Protein AF-A0A125S0R3-F1 (afdb_monomer_lite)

Secondary structure (DSSP, 8-state):
---------TTT--S-EEEEEE-TTSPEEEEETTT--EEE-GGG-SSGGGSTTHHHHHHHHHHTT--HHHHHHHTT--HHHHHHHHHH-------S-SEEEEEEEEEEEEEBSSTTSEEEEEEEEETTTTEEEEEEEE-SSHHHHHHHHHHHHHTT-EEEEEEE-S-HHHHHHTTTSEEEESGGG-HHHHHHHHHHHHH-GGG--STTS-BSSHHHHHHHHHHHHHHHHTTTS---SS-----GGGG---SS-EEEEEEEEEEETTEEEEEEEEEEEETTEEEEEEEEEESSSSPPPHHHHHHHHTT-

Organism: Acinetobacter baumannii (NCBI:txid470)

InterPro domains:
  IPR005063 Transposase, IS1 [PF03400] (104-220)
  IPR051354 Transposase 27 family, IS1 element [PTHR33293] (5-223)

Structure (mmCIF, N/CA/C/O backbone):
data_AF-A0A125S0R3-F1
#
_entry.id   AF-A0A125S0R3-F1
#
loop_
_atom_site.group_PDB
_atom_site.id
_atom_site.type_symbol
_atom_site.label_atom_id
_atom_site.label_alt_id
_atom_site.label_comp_id
_atom_site.label_asym_id
_atom_site.label_entity_id
_atom_site.label_seq_id
_atom_site.pdbx_PDB_ins_code
_atom_site.Cartn_x
_atom_site.Cartn_y
_atom_site.Cartn_z
_atom_site.occupancy
_atom_site.B_iso_or_equiv
_atom_site.auth_seq_id
_atom_site.auth_comp_id
_atom_site.auth_asym_id
_atom_site.auth_atom_id
_atom_site.pdbx_PDB_model_num
ATOM 1 N N . MET A 1 1 ? -28.524 -23.788 27.566 1.00 45.53 1 MET A N 1
ATOM 2 C CA . MET A 1 1 ? -27.473 -23.664 26.532 1.00 45.53 1 MET A CA 1
ATOM 3 C C . MET A 1 1 ? -26.230 -23.054 27.177 1.00 45.53 1 MET A C 1
ATOM 5 O O . MET A 1 1 ? -26.308 -21.929 27.648 1.00 45.53 1 MET A O 1
ATOM 9 N N . ARG A 1 2 ? -25.128 -23.807 27.311 1.00 46.47 2 ARG A N 1
ATOM 10 C CA . ARG A 1 2 ? -23.847 -23.289 27.830 1.00 46.47 2 ARG A CA 1
ATOM 11 C C . ARG A 1 2 ? -23.000 -22.852 26.633 1.00 46.47 2 ARG A C 1
ATOM 13 O O . ARG A 1 2 ? -22.673 -23.691 25.804 1.00 46.47 2 ARG A O 1
ATOM 20 N N . ILE A 1 3 ? -22.694 -21.560 26.525 1.00 53.75 3 ILE A N 1
ATOM 21 C CA . ILE A 1 3 ? -21.774 -21.032 25.509 1.00 53.75 3 ILE A CA 1
ATOM 22 C C . ILE A 1 3 ? -20.389 -20.965 26.152 1.00 53.75 3 ILE A C 1
ATOM 24 O O . ILE A 1 3 ? -20.189 -20.223 27.114 1.00 53.75 3 ILE A O 1
ATOM 28 N N . THR A 1 4 ? -19.444 -21.749 25.645 1.00 70.81 4 THR A N 1
ATOM 29 C CA . THR A 1 4 ? -18.039 -21.669 26.057 1.00 70.81 4 THR A CA 1
ATOM 30 C C . THR A 1 4 ? -17.373 -20.551 25.261 1.00 70.81 4 THR A C 1
ATOM 32 O O . THR A 1 4 ? -17.302 -20.619 24.038 1.00 70.81 4 THR A O 1
ATOM 35 N N . LEU A 1 5 ? -16.922 -19.496 25.940 1.00 71.50 5 LEU A N 1
ATOM 36 C CA . LEU A 1 5 ? -16.195 -18.391 25.313 1.00 71.50 5 LEU A CA 1
ATOM 37 C C . LEU A 1 5 ? -14.690 -18.658 25.403 1.00 71.50 5 LEU A C 1
ATOM 39 O O . LEU A 1 5 ? -14.134 -18.690 26.501 1.00 71.50 5 LEU A O 1
ATOM 43 N N . GLU A 1 6 ? -14.025 -18.815 24.259 1.00 80.38 6 GLU A N 1
ATOM 44 C CA . GLU A 1 6 ? -12.562 -18.874 24.202 1.00 80.38 6 GLU A CA 1
ATOM 45 C C . GLU A 1 6 ? -11.964 -17.477 24.404 1.00 80.38 6 GLU A C 1
ATOM 47 O O . GLU A 1 6 ? -12.284 -16.528 23.684 1.00 80.38 6 GLU A O 1
ATOM 52 N N . ILE A 1 7 ? -11.083 -17.337 25.396 1.00 86.00 7 ILE A N 1
ATOM 53 C CA . ILE A 1 7 ? -10.398 -16.078 25.701 1.00 86.00 7 ILE A CA 1
ATOM 54 C C . ILE A 1 7 ? -8.911 -16.262 25.432 1.00 86.00 7 ILE A C 1
ATOM 56 O O . ILE A 1 7 ? -8.243 -17.018 26.131 1.00 86.00 7 ILE A O 1
ATOM 60 N N . LYS A 1 8 ? -8.392 -15.507 24.462 1.00 88.50 8 LYS A N 1
ATOM 61 C CA . LYS A 1 8 ? -6.971 -15.507 24.094 1.00 88.50 8 LYS A CA 1
ATOM 62 C C . LYS A 1 8 ? -6.312 -14.185 24.439 1.00 88.50 8 LYS A C 1
ATOM 64 O O . LYS A 1 8 ? -6.964 -13.140 24.499 1.00 88.50 8 LYS A O 1
ATOM 69 N N . CYS A 1 9 ? -5.000 -14.212 24.646 1.00 86.56 9 CYS A N 1
ATOM 70 C CA . CYS A 1 9 ? -4.236 -12.991 24.853 1.00 86.56 9 CYS A CA 1
ATOM 71 C C . CYS A 1 9 ? -4.240 -12.133 23.573 1.00 86.56 9 CYS A C 1
ATOM 73 O O . CYS A 1 9 ? -3.778 -12.601 22.535 1.00 86.56 9 CYS A O 1
ATOM 75 N N . PRO A 1 10 ? -4.634 -10.849 23.624 1.00 84.56 10 PRO A N 1
ATOM 76 C CA . PRO A 1 10 ? -4.657 -9.990 22.439 1.00 84.56 10 PRO A CA 1
ATOM 77 C C . PRO A 1 10 ? -3.262 -9.593 21.923 1.00 84.56 10 PRO A C 1
ATOM 79 O O . PRO A 1 10 ? -3.164 -9.017 20.845 1.00 84.56 10 PRO A O 1
ATOM 82 N N . THR A 1 11 ? -2.186 -9.847 22.682 1.00 84.75 11 THR A N 1
ATOM 83 C CA . THR A 1 11 ? -0.804 -9.625 22.209 1.00 84.75 11 THR A CA 1
ATOM 84 C C . THR A 1 11 ? -0.211 -10.873 21.576 1.00 84.75 11 THR A C 1
ATOM 86 O O . THR A 1 11 ? 0.239 -10.817 20.440 1.00 84.75 11 THR A O 1
ATOM 89 N N . CYS A 1 12 ? -0.145 -11.973 22.330 1.00 87.50 12 CYS A N 1
ATOM 90 C CA . CYS A 1 12 ? 0.609 -13.166 21.936 1.00 87.50 12 CYS A CA 1
ATOM 91 C C . CYS A 1 12 ? -0.278 -14.342 21.513 1.00 87.50 12 CYS A C 1
ATOM 93 O O . CYS A 1 12 ? 0.248 -15.412 21.244 1.00 87.50 12 CYS A O 1
ATOM 95 N N . LEU A 1 13 ? -1.605 -14.165 21.491 1.00 87.94 13 LEU A N 1
ATOM 96 C CA . LEU A 1 13 ? -2.599 -15.178 21.109 1.00 87.94 13 LEU A CA 1
ATOM 97 C C . LEU A 1 13 ? -2.608 -16.456 21.963 1.00 87.94 13 LEU A C 1
ATOM 99 O O . LEU A 1 13 ? -3.348 -17.379 21.650 1.00 87.94 13 LEU A O 1
ATOM 103 N N . SER A 1 14 ? -1.844 -16.491 23.058 1.00 89.25 14 SER A N 1
ATOM 104 C CA . SER A 1 14 ? -1.824 -17.612 23.997 1.00 89.25 14 SER A CA 1
ATOM 105 C C . SER A 1 14 ? -3.165 -17.807 24.705 1.00 89.25 14 SER A C 1
ATOM 107 O O . SER A 1 14 ? -3.817 -16.834 25.104 1.00 89.25 14 SER A O 1
ATOM 109 N N . ASP A 1 15 ? -3.504 -19.075 24.926 1.00 91.38 15 ASP A N 1
ATOM 110 C CA . ASP A 1 15 ? -4.663 -19.536 25.694 1.00 91.38 15 ASP A CA 1
ATOM 111 C C . ASP A 1 15 ? -4.363 -19.602 27.211 1.00 91.38 15 ASP A C 1
ATOM 113 O O . ASP A 1 15 ? -5.252 -19.809 28.038 1.00 91.38 15 ASP A O 1
ATOM 117 N N . SER A 1 16 ? -3.103 -19.379 27.611 1.00 92.94 16 SER A N 1
ATOM 118 C CA . SER A 1 16 ? -2.635 -19.422 29.001 1.00 92.94 16 SER A CA 1
ATOM 119 C C . SER A 1 16 ? -3.045 -18.159 29.771 1.00 92.94 16 SER A C 1
ATOM 121 O O . SER A 1 16 ? -2.249 -17.246 30.031 1.00 92.94 16 SER A O 1
ATOM 123 N N . ILE A 1 17 ? -4.330 -18.078 30.122 1.00 92.75 17 ILE A N 1
ATOM 124 C CA . ILE A 1 17 ? -4.961 -16.905 30.738 1.00 92.75 17 ILE A CA 1
ATOM 125 C C . ILE A 1 17 ? -5.403 -17.206 32.175 1.00 92.75 17 ILE A C 1
ATOM 127 O O . ILE A 1 17 ? -5.917 -18.279 32.482 1.00 92.75 17 ILE A O 1
ATOM 131 N N . LYS A 1 18 ? -5.226 -16.236 33.080 1.00 93.38 18 LYS A N 1
ATOM 132 C CA . LYS A 1 18 ? -5.836 -16.247 34.420 1.00 93.38 18 LYS A CA 1
ATOM 133 C C . LYS A 1 18 ? -6.738 -15.032 34.629 1.00 93.38 18 LYS A C 1
ATOM 135 O O . LYS A 1 18 ? -6.499 -13.970 34.054 1.00 93.38 18 LYS A O 1
ATOM 140 N N . LYS A 1 19 ? -7.745 -15.168 35.493 1.00 92.94 19 LYS A N 1
ATOM 141 C CA . LYS A 1 19 ? -8.511 -14.026 36.017 1.00 92.94 19 LYS A CA 1
ATOM 142 C C . LYS A 1 19 ? -7.607 -13.185 36.928 1.00 92.94 19 LYS A C 1
ATOM 144 O O . LYS A 1 19 ? -6.812 -13.739 37.681 1.00 92.94 19 LYS A O 1
ATOM 149 N N . ASN A 1 20 ? -7.703 -11.861 36.831 1.00 94.56 20 ASN A N 1
ATOM 150 C CA . ASN A 1 20 ? -6.841 -10.908 37.537 1.00 94.56 20 ASN A CA 1
ATOM 151 C C . ASN A 1 20 ? -7.651 -9.741 38.126 1.00 94.56 20 ASN A C 1
ATOM 153 O O . ASN A 1 20 ? -7.419 -8.573 37.798 1.00 94.56 20 ASN A O 1
ATOM 157 N N . GLY A 1 21 ? -8.637 -10.085 38.955 1.00 93.44 21 GLY A N 1
ATOM 158 C CA . GLY A 1 21 ? -9.548 -9.129 39.585 1.00 93.44 21 GLY A CA 1
ATOM 159 C C . GLY A 1 21 ? -10.609 -8.561 38.640 1.00 93.44 21 GLY A C 1
ATOM 160 O O . GLY A 1 21 ? -10.761 -8.998 37.496 1.00 93.44 21 GLY A O 1
ATOM 161 N N . ILE A 1 22 ? -11.354 -7.582 39.141 1.00 93.00 22 ILE A N 1
ATOM 162 C CA . ILE A 1 22 ? -12.430 -6.883 38.433 1.00 93.00 22 ILE A CA 1
ATOM 163 C C . ILE A 1 22 ? -12.027 -5.408 38.316 1.00 93.00 22 ILE A C 1
ATOM 165 O O . ILE A 1 22 ? -11.432 -4.845 39.235 1.00 93.00 22 ILE A O 1
ATOM 169 N N . LYS A 1 23 ? -12.268 -4.794 37.158 1.00 89.69 23 LYS A N 1
ATOM 170 C CA . LYS A 1 23 ? -12.023 -3.364 36.930 1.00 89.69 23 LYS A CA 1
ATOM 171 C C . LYS A 1 23 ? -13.076 -2.510 37.648 1.00 89.69 23 LYS A C 1
ATOM 173 O O . LYS A 1 23 ? -14.139 -2.999 38.010 1.00 89.69 23 LYS A O 1
ATOM 178 N N . VAL A 1 24 ? -12.798 -1.214 37.800 1.00 89.94 24 VAL A N 1
ATOM 179 C CA . VAL A 1 24 ? -13.715 -0.242 38.436 1.00 89.94 24 VAL A CA 1
ATOM 180 C C . VAL A 1 24 ? -15.089 -0.201 37.751 1.00 89.94 24 VAL A C 1
ATOM 182 O O . VAL A 1 24 ? -16.098 0.026 38.402 1.00 89.94 24 VAL A O 1
ATOM 185 N N . ASP A 1 25 ? -15.144 -0.486 36.450 1.00 87.50 25 ASP A N 1
ATOM 186 C CA . ASP A 1 25 ? -16.375 -0.562 35.658 1.00 87.50 25 ASP A CA 1
ATOM 187 C C . ASP A 1 25 ? -17.078 -1.936 35.721 1.00 87.50 25 ASP A C 1
ATOM 189 O O . ASP A 1 25 ? -17.916 -2.244 34.876 1.00 87.50 25 ASP A O 1
ATOM 193 N N . GLY A 1 26 ? -16.716 -2.784 36.690 1.00 90.75 26 GLY A N 1
ATOM 194 C CA . GLY A 1 26 ? -17.340 -4.087 36.941 1.00 90.75 26 GLY A CA 1
ATOM 195 C C . GLY A 1 26 ? -16.901 -5.210 35.998 1.00 90.75 26 GLY A C 1
ATOM 196 O O . GLY A 1 26 ? -17.370 -6.341 36.120 1.00 90.75 26 GLY A O 1
ATOM 197 N N . LYS A 1 27 ? -15.988 -4.947 35.055 1.00 90.81 27 LYS A N 1
ATOM 198 C CA . LYS A 1 27 ? -15.579 -5.941 34.053 1.00 90.81 27 LYS A CA 1
ATOM 199 C C . LYS A 1 27 ? -14.481 -6.862 34.558 1.00 90.81 27 LYS A C 1
ATOM 201 O O . LYS A 1 27 ? -13.518 -6.429 35.194 1.00 90.81 27 LYS A O 1
ATOM 206 N N . GLN A 1 28 ? -14.572 -8.136 34.184 1.00 92.62 28 GLN A N 1
ATOM 207 C CA . GLN A 1 28 ? -13.528 -9.114 34.471 1.00 92.62 28 GLN A CA 1
ATOM 208 C C . GLN A 1 28 ? -12.216 -8.722 33.774 1.00 92.62 28 GLN A C 1
ATOM 210 O O . GLN A 1 28 ? -12.145 -8.631 32.546 1.00 92.62 28 GLN A O 1
ATOM 215 N N . ASN A 1 29 ? -11.162 -8.540 34.568 1.00 93.69 29 ASN A N 1
ATOM 216 C CA . ASN A 1 29 ? -9.803 -8.357 34.076 1.00 93.69 29 ASN A CA 1
ATOM 217 C C . ASN A 1 29 ? -9.120 -9.722 33.967 1.00 93.69 29 ASN A C 1
ATOM 219 O O . ASN A 1 29 ? -9.242 -10.568 34.857 1.00 93.69 29 ASN A O 1
ATOM 223 N N . TYR A 1 30 ? -8.373 -9.925 32.897 1.00 93.88 30 TYR A N 1
ATOM 224 C CA . TYR A 1 30 ? -7.593 -11.124 32.634 1.00 93.88 30 TYR A CA 1
ATOM 225 C C . TYR A 1 30 ? -6.116 -10.763 32.569 1.00 93.88 30 TYR A C 1
ATOM 227 O O . TYR A 1 30 ? -5.765 -9.635 32.230 1.00 93.88 30 TYR A O 1
ATOM 235 N N . GLN A 1 31 ? -5.244 -11.717 32.879 1.00 94.94 31 GLN A N 1
ATOM 236 C CA . GLN A 1 31 ? -3.807 -11.590 32.681 1.00 94.94 31 GLN A CA 1
ATOM 237 C C . GLN A 1 31 ? -3.276 -12.809 31.929 1.00 94.94 31 GLN A C 1
ATOM 239 O O . GLN A 1 31 ? -3.523 -13.949 32.324 1.00 94.94 31 GLN A O 1
ATOM 244 N N . CYS A 1 32 ? -2.519 -12.564 30.862 1.00 95.19 32 CYS A N 1
ATOM 245 C CA . CYS A 1 32 ? -1.774 -13.609 30.172 1.00 95.19 32 CYS A CA 1
ATOM 246 C C . CYS A 1 32 ? -0.604 -14.073 31.044 1.00 95.19 32 CYS A C 1
ATOM 248 O O . CYS A 1 32 ? 0.164 -13.248 31.542 1.00 95.19 32 CYS A O 1
ATOM 250 N N . LYS A 1 33 ? -0.450 -15.384 31.237 1.00 94.25 33 LYS A N 1
ATOM 251 C CA . LYS A 1 33 ? 0.647 -15.939 32.038 1.00 94.25 33 LYS A CA 1
ATOM 252 C C . LYS A 1 33 ? 2.000 -15.818 31.335 1.00 94.25 33 LYS A C 1
ATOM 254 O O . LYS A 1 33 ? 2.995 -15.654 32.040 1.00 94.25 33 LYS A O 1
ATOM 259 N N . ASP A 1 34 ? 2.011 -15.791 30.004 1.00 94.50 34 ASP A N 1
ATOM 260 C CA . ASP A 1 34 ? 3.240 -15.770 29.202 1.00 94.50 34 ASP A CA 1
ATOM 261 C C . ASP A 1 34 ? 3.792 -14.347 29.062 1.00 94.50 34 ASP A C 1
ATOM 263 O O . ASP A 1 34 ? 4.863 -14.040 29.571 1.00 94.50 34 ASP A O 1
ATOM 267 N N . CYS A 1 35 ? 3.026 -13.427 28.461 1.00 94.19 35 CYS A N 1
ATOM 268 C CA . CYS A 1 35 ? 3.479 -12.045 28.232 1.00 94.19 35 CYS A CA 1
ATOM 269 C C . CYS A 1 35 ? 3.100 -11.058 29.350 1.00 94.19 35 CYS A C 1
ATOM 271 O O . CYS A 1 35 ? 3.312 -9.856 29.213 1.00 94.19 35 CYS A O 1
ATOM 273 N N . LYS A 1 36 ? 2.463 -11.535 30.429 1.00 93.88 36 LYS A N 1
ATOM 274 C CA . LYS A 1 36 ? 2.000 -10.744 31.592 1.00 93.88 36 LYS A CA 1
ATOM 275 C C . LYS A 1 36 ? 1.001 -9.618 31.293 1.00 93.88 36 LYS A C 1
ATOM 277 O O . LYS A 1 36 ? 0.566 -8.938 32.228 1.00 93.88 36 LYS A O 1
ATOM 282 N N . ARG A 1 37 ? 0.570 -9.446 30.036 1.00 92.31 37 ARG A N 1
ATOM 283 C CA . ARG A 1 37 ? -0.414 -8.433 29.632 1.00 92.31 37 ARG A CA 1
ATOM 284 C C . ARG A 1 37 ? -1.730 -8.620 30.372 1.00 92.31 37 ARG A C 1
ATOM 286 O O . ARG A 1 37 ? -2.284 -9.718 30.380 1.00 92.31 37 ARG A O 1
ATOM 293 N N . GLN A 1 38 ? -2.254 -7.521 30.905 1.00 93.12 38 GLN A N 1
ATOM 294 C CA . GLN A 1 38 ? -3.611 -7.448 31.436 1.00 93.12 38 GLN A CA 1
ATOM 295 C C . GLN A 1 38 ? -4.586 -6.920 30.376 1.00 93.12 38 GLN A C 1
ATOM 297 O O . GLN A 1 38 ? -4.227 -6.032 29.598 1.00 93.12 38 GLN A O 1
ATOM 302 N N . PHE A 1 39 ? -5.800 -7.463 30.320 1.00 90.69 39 PHE A N 1
ATOM 303 C CA . PHE A 1 39 ? -6.809 -7.082 29.330 1.00 90.69 39 PHE A CA 1
ATOM 304 C C . PHE A 1 39 ? -8.230 -7.462 29.763 1.00 90.69 39 PHE A C 1
ATOM 306 O O . PHE A 1 39 ? -8.432 -8.287 30.648 1.00 90.69 39 PHE A O 1
ATOM 313 N N . ILE A 1 40 ? -9.219 -6.869 29.098 1.00 90.38 40 ILE A N 1
ATOM 314 C CA . ILE A 1 40 ? -10.627 -7.269 29.176 1.00 90.38 40 ILE A CA 1
ATOM 315 C C . ILE A 1 40 ? -10.922 -8.092 27.921 1.00 90.38 40 ILE A C 1
ATOM 317 O O . ILE A 1 40 ? -10.447 -7.739 26.842 1.00 90.38 40 ILE A O 1
ATOM 321 N N . GLY A 1 41 ? -11.664 -9.192 28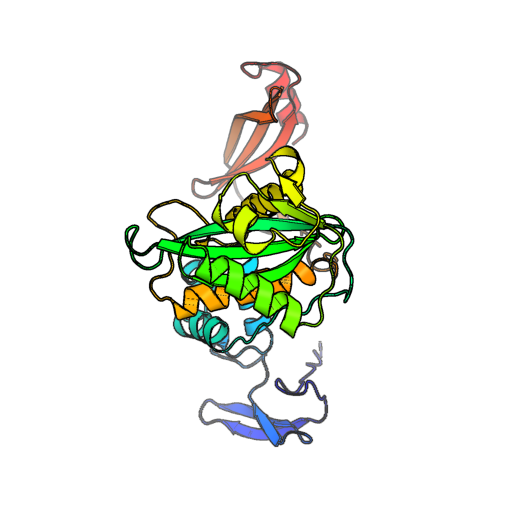.059 1.00 87.19 41 GLY A N 1
ATOM 322 C CA . GLY A 1 41 ? -12.042 -10.023 26.916 1.00 87.19 41 GLY A CA 1
ATOM 323 C C . GLY A 1 41 ? -12.937 -9.270 25.929 1.00 87.19 41 GLY A C 1
ATOM 324 O O . GLY A 1 41 ? -13.743 -8.434 26.338 1.00 87.19 41 GLY A O 1
ATOM 325 N N . ASP A 1 42 ? -12.829 -9.598 24.638 1.00 85.25 42 ASP A N 1
ATOM 326 C CA . ASP A 1 42 ? -13.545 -8.889 23.564 1.00 85.25 42 ASP A CA 1
ATOM 327 C C . ASP A 1 42 ? -15.074 -8.858 23.762 1.00 85.25 42 ASP A C 1
ATOM 329 O O . ASP A 1 42 ? -15.720 -7.881 23.393 1.00 85.25 42 ASP A O 1
ATOM 333 N N . HIS A 1 43 ? -15.640 -9.885 24.407 1.00 84.38 43 HIS A N 1
ATOM 334 C CA . HIS A 1 43 ? -17.069 -9.996 24.729 1.00 84.38 43 HIS A CA 1
ATOM 335 C C . HIS A 1 43 ? -17.580 -8.934 25.719 1.00 84.38 43 HIS A C 1
ATOM 337 O O . HIS A 1 43 ? -18.780 -8.694 25.782 1.00 84.38 43 HIS A O 1
ATOM 343 N N . ALA A 1 44 ? -16.696 -8.316 26.509 1.00 85.00 44 ALA A N 1
ATOM 344 C CA . ALA A 1 44 ? -17.056 -7.374 27.572 1.00 85.00 44 ALA A CA 1
ATOM 345 C C . ALA A 1 44 ? -16.604 -5.931 27.278 1.00 85.00 44 ALA A C 1
ATOM 347 O O . ALA A 1 44 ? -16.641 -5.066 28.156 1.00 85.00 44 ALA A O 1
ATOM 348 N N . LEU A 1 45 ? -16.138 -5.642 26.060 1.00 84.69 45 LEU A N 1
ATOM 349 C CA . LEU A 1 45 ? -15.658 -4.311 25.698 1.00 84.69 45 LEU A CA 1
ATOM 350 C C . LEU A 1 45 ? -16.815 -3.326 25.488 1.00 84.69 45 LEU A C 1
ATOM 352 O O . LEU A 1 45 ? -17.693 -3.553 24.666 1.00 84.69 45 LEU A O 1
ATOM 356 N N . SER A 1 46 ? -16.753 -2.168 26.153 1.00 85.75 46 SER A N 1
ATOM 357 C CA . SER A 1 46 ? -17.684 -1.053 25.887 1.00 85.75 46 SER A CA 1
ATOM 358 C C . SER A 1 46 ? -17.306 -0.239 24.653 1.00 85.75 46 SER A C 1
ATOM 360 O O . SER A 1 46 ? -18.168 0.362 24.025 1.00 85.75 46 SER A O 1
ATOM 362 N N . TYR A 1 47 ? -16.017 -0.197 24.305 1.00 85.56 47 TYR A N 1
ATOM 363 C CA . TYR A 1 47 ? -15.528 0.502 23.121 1.00 85.56 47 TYR A CA 1
ATOM 364 C C . TYR A 1 47 ? -14.936 -0.495 22.127 1.00 85.56 47 TYR A C 1
ATOM 366 O O . TYR A 1 47 ? -13.908 -1.124 22.392 1.00 85.56 47 TYR A O 1
ATOM 374 N N . LEU A 1 48 ? -15.563 -0.599 20.952 1.00 83.94 48 LEU A N 1
ATOM 375 C CA . LEU A 1 48 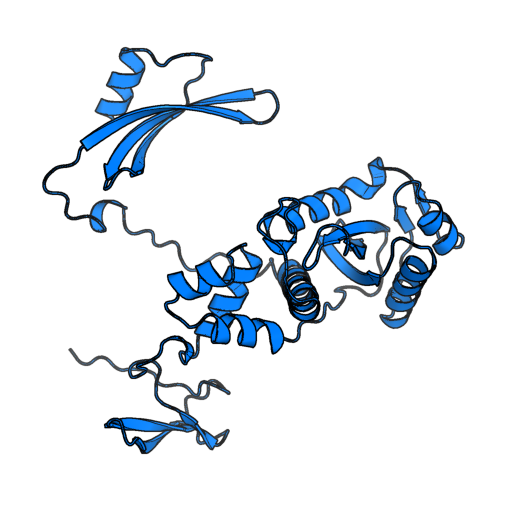? -15.193 -1.559 19.906 1.00 83.94 48 LEU A CA 1
ATOM 376 C C . LEU A 1 48 ? -13.780 -1.332 19.350 1.00 83.94 48 LEU A C 1
ATOM 378 O O . LEU A 1 48 ? -13.145 -2.268 18.873 1.00 83.94 48 LEU A O 1
ATOM 382 N N . GLY A 1 49 ? -13.221 -0.125 19.481 1.00 81.88 49 GLY A N 1
ATOM 383 C CA . GLY A 1 49 ? -11.842 0.159 19.069 1.00 81.88 49 GLY A CA 1
ATOM 384 C C . GLY A 1 49 ? -10.764 -0.515 19.928 1.00 81.88 49 GLY A C 1
ATOM 385 O O . GLY A 1 49 ? -9.582 -0.462 19.569 1.00 81.88 49 GLY A O 1
ATOM 386 N N . CYS A 1 50 ? -11.150 -1.143 21.041 1.00 84.69 50 CYS A N 1
ATOM 387 C CA . CYS A 1 50 ? -10.282 -1.999 21.849 1.00 84.69 50 CYS A CA 1
ATOM 388 C C . CYS A 1 50 ? -10.336 -3.477 21.437 1.00 84.69 50 CYS A C 1
ATOM 390 O O . CYS A 1 50 ? -9.530 -4.251 21.946 1.00 84.69 50 CYS A O 1
ATOM 392 N N . ASN A 1 51 ? -11.249 -3.859 20.536 1.00 85.44 51 ASN A N 1
ATOM 393 C CA . ASN A 1 51 ? -11.398 -5.240 20.089 1.00 85.44 51 ASN A CA 1
ATOM 394 C C . ASN A 1 51 ? -10.110 -5.730 19.415 1.00 85.44 51 ASN A C 1
ATOM 396 O O . ASN A 1 51 ? -9.530 -5.020 18.588 1.00 85.44 51 ASN A O 1
ATOM 400 N N . SER A 1 52 ? -9.668 -6.942 19.748 1.00 80.75 52 SER A N 1
ATOM 401 C CA . SER A 1 52 ? -8.401 -7.499 19.257 1.00 80.75 52 SER A CA 1
ATOM 402 C C . SER A 1 52 ? -8.308 -7.571 17.720 1.00 80.75 52 SER A C 1
ATOM 404 O O . SER A 1 52 ? -7.238 -7.364 17.145 1.00 80.75 52 SER A O 1
ATOM 406 N N . GLY A 1 53 ? -9.435 -7.766 17.027 1.00 84.69 53 GLY A N 1
ATOM 407 C CA . GLY A 1 53 ? -9.509 -7.865 15.568 1.00 84.69 53 GLY A CA 1
ATOM 408 C C . GLY A 1 53 ? -9.614 -6.530 14.824 1.00 84.69 53 GLY A C 1
ATOM 409 O O . GLY A 1 53 ? -9.454 -6.505 13.598 1.00 84.69 53 GLY A O 1
ATOM 410 N N . ILE A 1 54 ? -9.867 -5.415 15.521 1.00 87.31 54 ILE A N 1
ATOM 411 C CA . ILE A 1 54 ? -10.225 -4.146 14.870 1.00 87.31 54 ILE A CA 1
ATOM 412 C C . ILE A 1 54 ? -9.089 -3.571 14.025 1.00 87.31 54 ILE A C 1
ATOM 414 O O . ILE A 1 54 ? -9.318 -3.053 12.936 1.00 87.31 54 ILE A O 1
ATOM 418 N N . THR A 1 55 ? -7.845 -3.707 14.488 1.00 89.25 55 THR A N 1
ATOM 419 C CA . THR A 1 55 ? -6.659 -3.199 13.787 1.00 89.25 55 THR A CA 1
ATOM 420 C C . THR A 1 55 ? -6.555 -3.809 12.391 1.00 89.25 55 THR A C 1
ATOM 422 O O . THR A 1 55 ? -6.381 -3.086 11.412 1.00 89.25 55 THR A O 1
ATOM 425 N N . ARG A 1 56 ? -6.740 -5.131 12.281 1.00 87.06 56 ARG A N 1
ATOM 426 C CA . ARG A 1 56 ? -6.709 -5.842 10.997 1.00 87.06 56 ARG A CA 1
ATOM 427 C C . ARG A 1 56 ? -7.818 -5.353 10.065 1.00 87.06 56 ARG A C 1
ATOM 429 O O . ARG A 1 56 ? -7.534 -5.072 8.903 1.00 87.06 56 ARG A O 1
ATOM 436 N N . LYS A 1 57 ? -9.045 -5.198 10.575 1.00 88.56 57 LYS A N 1
ATOM 437 C CA . LYS A 1 57 ? -10.183 -4.686 9.794 1.00 88.56 57 LYS A CA 1
ATOM 438 C C . LYS A 1 57 ? -9.941 -3.269 9.280 1.00 88.56 57 LYS A C 1
ATOM 440 O O . LYS A 1 57 ? -10.122 -3.018 8.094 1.00 88.56 57 LYS A O 1
ATOM 445 N N . ILE A 1 58 ? -9.463 -2.365 10.141 1.00 90.56 58 ILE A N 1
ATOM 446 C CA . ILE A 1 58 ? -9.124 -0.985 9.764 1.00 90.56 58 ILE A CA 1
ATOM 447 C C . ILE A 1 58 ? -8.153 -0.985 8.578 1.00 90.56 58 ILE A C 1
ATOM 449 O O . ILE A 1 58 ? -8.417 -0.345 7.562 1.00 90.56 58 ILE A O 1
ATOM 453 N N . LEU A 1 59 ? -7.047 -1.726 8.687 1.00 89.81 59 LEU A N 1
ATOM 454 C CA . LEU A 1 59 ? -6.011 -1.777 7.654 1.00 89.81 59 LEU A CA 1
ATOM 455 C C . LEU A 1 59 ? -6.539 -2.383 6.346 1.00 89.81 59 LEU A C 1
ATOM 457 O O . LEU A 1 59 ? -6.259 -1.857 5.269 1.00 89.81 59 LEU A O 1
ATOM 461 N N . GLN A 1 60 ? -7.355 -3.438 6.433 1.00 88.00 60 GLN A N 1
ATOM 462 C CA . GLN A 1 60 ? -8.016 -4.047 5.277 1.00 88.00 60 GLN A CA 1
ATOM 463 C C . GLN A 1 60 ? -8.955 -3.063 4.572 1.00 88.00 60 GLN A C 1
ATOM 465 O O . GLN A 1 60 ? -8.873 -2.905 3.357 1.00 88.00 60 GLN A O 1
ATOM 470 N N . LEU A 1 61 ? -9.810 -2.356 5.311 1.00 87.25 61 LEU A N 1
ATOM 471 C CA . LEU A 1 61 ? -10.726 -1.372 4.735 1.00 87.25 61 LEU A CA 1
ATOM 472 C C . LEU A 1 61 ? -9.967 -0.212 4.073 1.00 87.25 61 LEU A C 1
ATOM 474 O O . LEU A 1 61 ? -10.355 0.243 2.996 1.00 87.25 61 LEU A O 1
ATOM 478 N N . MET A 1 62 ? -8.844 0.226 4.655 1.00 86.31 62 MET A N 1
ATOM 479 C CA . MET A 1 62 ? -8.005 1.274 4.061 1.00 86.31 62 MET A CA 1
ATOM 480 C C . MET A 1 62 ? -7.460 0.887 2.680 1.00 86.31 62 MET A C 1
ATOM 482 O O . MET A 1 62 ? -7.523 1.700 1.757 1.00 86.31 62 MET A O 1
ATOM 486 N N . VAL A 1 63 ? -6.959 -0.343 2.512 1.00 84.81 63 VAL A N 1
ATOM 487 C CA . VAL A 1 63 ? -6.416 -0.819 1.218 1.00 84.81 63 VAL A CA 1
ATOM 488 C C . VAL A 1 63 ? -7.500 -1.196 0.207 1.00 84.81 63 VAL A C 1
ATOM 490 O O . VAL A 1 63 ? -7.204 -1.447 -0.963 1.00 84.81 63 VAL A O 1
ATOM 493 N N . ARG A 1 64 ? -8.762 -1.227 0.648 1.00 83.12 64 ARG A N 1
ATOM 494 C CA . ARG A 1 64 ? -9.956 -1.412 -0.189 1.00 83.12 64 ARG A CA 1
ATOM 495 C C . ARG A 1 64 ? -10.657 -0.096 -0.534 1.00 83.12 64 ARG A C 1
ATOM 497 O O . ARG A 1 64 ? -11.722 -0.120 -1.138 1.00 83.12 64 ARG A O 1
ATOM 504 N N . GLY A 1 65 ? -10.049 1.043 -0.205 1.00 81.56 65 GLY A N 1
ATOM 505 C CA . GLY A 1 65 ? -10.512 2.358 -0.644 1.00 81.56 65 GLY A CA 1
ATOM 506 C C . GLY A 1 65 ? -11.477 3.055 0.312 1.00 81.56 65 GLY A C 1
ATOM 507 O O . GLY A 1 65 ? -11.949 4.152 -0.008 1.00 81.56 65 GLY A O 1
ATOM 508 N N . SER A 1 66 ? -11.738 2.495 1.495 1.00 85.88 66 SER A N 1
ATOM 509 C CA . SER A 1 66 ? -12.563 3.158 2.508 1.00 85.88 66 SER A CA 1
ATOM 510 C C . SER A 1 66 ? -11.844 4.380 3.085 1.00 85.88 66 SER A C 1
ATOM 512 O O . SER A 1 66 ? -10.650 4.347 3.400 1.00 85.88 66 SER A O 1
ATOM 514 N N . GLY A 1 67 ? -12.564 5.499 3.208 1.00 85.44 67 GLY A N 1
ATOM 515 C CA . GLY A 1 67 ? -12.040 6.704 3.846 1.00 85.44 67 GLY A CA 1
ATOM 516 C C . GLY A 1 67 ? -11.904 6.530 5.361 1.00 85.44 67 GLY A C 1
ATOM 517 O O . GLY A 1 67 ? -12.593 5.718 5.961 1.00 85.44 67 GLY A O 1
ATOM 518 N N . ILE A 1 68 ? -11.059 7.339 6.011 1.00 88.69 68 ILE A N 1
ATOM 519 C CA . ILE A 1 68 ? -10.892 7.295 7.480 1.00 88.69 68 ILE A CA 1
ATOM 520 C C . ILE A 1 68 ? -12.232 7.479 8.212 1.00 88.69 68 ILE A C 1
ATOM 522 O O . ILE A 1 68 ? -12.485 6.796 9.198 1.00 88.69 68 ILE A O 1
ATOM 526 N N . ARG A 1 69 ? -13.070 8.410 7.735 1.00 89.25 69 ARG A N 1
ATOM 527 C CA . ARG A 1 69 ? -14.393 8.676 8.320 1.00 89.25 69 ARG A CA 1
ATOM 528 C C . ARG A 1 69 ? -15.346 7.511 8.078 1.00 89.25 69 ARG A C 1
ATOM 530 O O . ARG A 1 69 ? -16.014 7.101 9.009 1.00 89.25 69 ARG A O 1
ATOM 537 N N . ASP A 1 70 ? -15.331 6.950 6.871 1.00 88.94 70 ASP A N 1
ATOM 538 C CA . ASP A 1 70 ? -16.151 5.788 6.519 1.00 88.94 70 ASP A CA 1
ATOM 539 C C . ASP A 1 70 ? -15.805 4.586 7.412 1.00 88.94 70 ASP A C 1
ATOM 541 O O . ASP A 1 70 ? -16.696 3.924 7.921 1.00 88.94 70 ASP A O 1
ATOM 545 N N . ILE A 1 71 ? -14.514 4.332 7.659 1.00 90.69 71 ILE A N 1
ATOM 546 C CA . ILE A 1 71 ? -14.067 3.258 8.561 1.00 90.69 71 ILE A CA 1
ATOM 547 C C . ILE A 1 71 ? -14.528 3.526 9.995 1.00 90.69 71 ILE A C 1
ATOM 549 O O . ILE A 1 71 ? -15.001 2.613 10.663 1.00 90.69 71 ILE A O 1
ATOM 553 N N . ALA A 1 72 ? -14.378 4.766 10.467 1.00 92.81 72 ALA A N 1
ATOM 554 C CA . ALA A 1 72 ? -14.819 5.164 11.800 1.00 92.81 72 ALA A CA 1
ATOM 555 C C . ALA A 1 72 ? -16.330 4.944 11.987 1.00 92.81 72 ALA A C 1
ATOM 557 O O . ALA A 1 72 ? -16.744 4.408 13.010 1.00 92.81 72 ALA A O 1
ATOM 558 N N . GLU A 1 73 ? -17.123 5.289 10.973 1.00 92.81 73 GLU A N 1
ATOM 559 C CA . GLU A 1 73 ? -18.575 5.116 10.964 1.00 92.81 73 GLU A CA 1
ATOM 560 C C . GLU A 1 73 ? -18.979 3.635 10.920 1.00 92.81 73 GLU A C 1
ATOM 562 O O . GLU A 1 73 ? -19.695 3.157 11.797 1.00 92.81 73 GLU A O 1
ATOM 567 N N . VAL A 1 74 ? -18.470 2.881 9.937 1.00 90.69 74 VAL A N 1
ATOM 568 C CA . VAL A 1 74 ? -18.832 1.470 9.710 1.00 90.69 74 VAL A CA 1
ATOM 569 C C . VAL A 1 74 ? -18.450 0.595 10.899 1.00 90.69 74 VAL A C 1
ATOM 571 O O . VAL A 1 74 ? -19.242 -0.233 11.340 1.00 90.69 74 VAL A O 1
ATOM 574 N N . GLU A 1 75 ? -17.251 0.791 11.446 1.00 90.62 75 GLU A N 1
ATOM 575 C CA . GLU A 1 75 ? -16.776 0.003 12.583 1.00 90.62 75 GLU A CA 1
ATOM 576 C C . GLU A 1 75 ? -17.176 0.606 13.941 1.00 90.62 75 GLU A C 1
ATOM 578 O O . GLU A 1 75 ? -16.857 0.030 14.982 1.00 90.62 75 GLU A O 1
ATOM 583 N N . ARG A 1 76 ? -17.871 1.756 13.954 1.00 91.38 76 ARG A N 1
ATOM 584 C CA . ARG A 1 76 ? -18.290 2.485 15.166 1.00 91.38 76 ARG A CA 1
ATOM 585 C C . ARG A 1 76 ? -17.129 2.734 16.136 1.00 91.38 76 ARG A C 1
ATOM 587 O O . ARG A 1 76 ? -17.206 2.473 17.338 1.00 91.38 76 ARG A O 1
ATOM 594 N N . ILE A 1 77 ? -16.027 3.242 15.594 1.00 93.81 77 ILE A N 1
ATOM 595 C CA . ILE A 1 77 ? -14.805 3.590 16.327 1.00 93.81 77 ILE A CA 1
ATOM 596 C C . ILE A 1 77 ? -14.434 5.050 16.092 1.00 93.81 77 ILE A C 1
ATOM 598 O O . ILE A 1 77 ? -14.840 5.678 15.121 1.00 93.81 77 ILE A O 1
ATOM 602 N N . SER A 1 78 ? -13.603 5.612 16.962 1.00 94.31 78 SER A N 1
ATOM 603 C CA . SER A 1 78 ? -13.142 6.984 16.803 1.00 94.31 78 SER A CA 1
ATOM 604 C C . SER A 1 78 ? -12.226 7.145 15.585 1.00 94.31 78 SER A C 1
ATOM 606 O O . SER A 1 78 ? -11.370 6.305 15.289 1.00 94.31 78 SER A O 1
ATOM 608 N N . ILE A 1 79 ? -12.326 8.303 14.927 1.00 92.88 79 ILE A N 1
ATOM 609 C CA . ILE A 1 79 ? -11.395 8.726 13.866 1.00 92.88 79 ILE A CA 1
ATOM 610 C C . ILE A 1 79 ? -9.940 8.668 14.361 1.00 92.88 79 ILE A C 1
ATOM 612 O O . ILE A 1 79 ? -9.039 8.281 13.614 1.00 92.88 79 ILE A O 1
ATOM 616 N N . GLY A 1 80 ? -9.713 9.021 15.632 1.00 94.06 80 GLY A N 1
ATOM 617 C CA . GLY A 1 80 ? -8.400 8.960 16.270 1.00 94.06 80 GLY A CA 1
ATOM 618 C C . GLY A 1 80 ? -7.822 7.545 16.297 1.00 94.06 80 GLY A C 1
ATOM 619 O O . GLY A 1 80 ? -6.652 7.370 15.971 1.00 94.06 80 GLY A O 1
ATOM 620 N N . LYS A 1 81 ? -8.640 6.524 16.593 1.00 94.06 81 LYS A N 1
ATOM 621 C CA . LYS A 1 81 ? -8.212 5.117 16.549 1.00 94.06 81 LYS A CA 1
ATOM 622 C C . LYS A 1 81 ? -7.787 4.709 15.139 1.00 94.06 81 LYS A C 1
ATOM 624 O O . LYS A 1 81 ? -6.719 4.128 14.982 1.00 94.06 81 LYS A O 1
ATOM 629 N N . VAL A 1 82 ? -8.584 5.055 14.128 1.00 93.38 82 VAL A N 1
ATOM 630 C CA . VAL A 1 82 ? -8.289 4.750 12.716 1.00 93.38 82 VAL A CA 1
ATOM 631 C C . VAL A 1 82 ? -6.971 5.390 12.273 1.00 93.38 82 VAL A C 1
ATOM 633 O O . VAL A 1 82 ? -6.127 4.730 11.667 1.00 93.38 82 VAL A O 1
ATOM 636 N N . LEU A 1 83 ? -6.771 6.670 12.600 1.00 92.62 83 LEU A N 1
ATOM 637 C CA . LEU A 1 83 ? -5.534 7.391 12.297 1.00 92.62 83 LEU A CA 1
ATOM 638 C C . LEU A 1 83 ? -4.328 6.790 13.015 1.00 92.62 83 LEU A C 1
ATOM 640 O O . LEU A 1 83 ? -3.312 6.554 12.370 1.00 92.62 83 LEU A O 1
ATOM 644 N N . ARG A 1 84 ? -4.462 6.505 14.314 1.00 93.56 84 ARG A N 1
ATOM 645 C CA . ARG A 1 84 ? -3.405 5.908 15.132 1.00 93.56 84 ARG A CA 1
ATOM 646 C C . ARG A 1 84 ? -2.962 4.555 14.577 1.00 93.56 84 ARG A C 1
ATOM 648 O O . ARG A 1 84 ? -1.769 4.333 14.408 1.00 93.56 84 ARG A O 1
ATOM 655 N N . THR A 1 85 ? -3.917 3.697 14.209 1.00 92.75 85 THR A N 1
ATOM 656 C CA . THR A 1 85 ? -3.638 2.407 13.564 1.00 92.75 85 THR A CA 1
ATOM 657 C C . THR A 1 85 ? -2.822 2.570 12.279 1.00 92.75 85 THR A C 1
ATOM 659 O O . THR A 1 85 ? -1.903 1.793 12.048 1.00 92.75 85 THR A O 1
ATOM 662 N N . LEU A 1 86 ? -3.105 3.588 11.460 1.00 91.12 86 LEU A N 1
ATOM 663 C CA . LEU A 1 86 ? -2.312 3.866 10.261 1.00 91.12 86 LEU A CA 1
ATOM 664 C C . LEU A 1 86 ? -0.910 4.391 10.600 1.00 91.12 86 LEU A C 1
ATOM 666 O O . LEU A 1 86 ? 0.070 3.930 10.020 1.00 91.12 86 LEU A O 1
ATOM 670 N N . THR A 1 87 ? -0.795 5.352 11.518 1.00 90.69 87 THR A N 1
ATOM 671 C CA . THR A 1 87 ? 0.492 5.989 11.841 1.00 90.69 87 THR A CA 1
ATOM 672 C C . THR A 1 87 ? 1.461 5.050 12.549 1.00 90.69 87 THR A C 1
ATOM 674 O O . THR A 1 87 ? 2.658 5.110 12.284 1.00 90.69 87 THR A O 1
ATOM 677 N N . GLU A 1 88 ? 0.950 4.172 13.417 1.00 90.44 88 GLU A N 1
ATOM 678 C CA . GLU A 1 88 ? 1.745 3.164 14.133 1.00 90.44 88 GLU A CA 1
ATOM 679 C C . GLU A 1 88 ? 2.074 1.949 13.257 1.00 90.44 88 GLU A C 1
ATOM 681 O O . GLU A 1 88 ? 2.960 1.166 13.595 1.00 90.44 88 GLU A O 1
ATOM 686 N N . SER A 1 89 ? 1.393 1.781 12.118 1.00 87.12 89 SER A N 1
ATOM 687 C CA . SER A 1 89 ? 1.691 0.680 11.209 1.00 87.12 89 SER A CA 1
ATOM 688 C C . SER A 1 89 ? 3.052 0.866 10.543 1.00 87.12 89 SER A C 1
ATOM 690 O O . SER A 1 89 ? 3.373 1.946 10.044 1.00 87.12 89 SER A O 1
ATOM 692 N N . THR A 1 90 ? 3.868 -0.183 10.524 1.00 88.69 90 THR A N 1
ATOM 693 C CA . THR A 1 90 ? 5.185 -0.167 9.883 1.00 88.69 90 THR A CA 1
ATOM 694 C C . THR A 1 90 ? 5.216 -1.264 8.842 1.00 88.69 90 THR A C 1
ATOM 696 O O . THR A 1 90 ? 5.283 -2.444 9.171 1.00 88.69 90 THR A O 1
ATOM 699 N N . TYR A 1 91 ? 5.131 -0.849 7.582 1.00 88.31 91 TYR A N 1
ATOM 700 C CA . TYR A 1 91 ? 5.157 -1.734 6.431 1.00 88.31 91 TYR A CA 1
ATOM 701 C C . TYR A 1 91 ? 6.340 -1.377 5.553 1.00 88.31 91 TYR A C 1
ATOM 703 O O . TYR A 1 91 ? 6.554 -0.212 5.227 1.00 88.31 91 TYR A O 1
ATOM 711 N N . GLN A 1 92 ? 7.109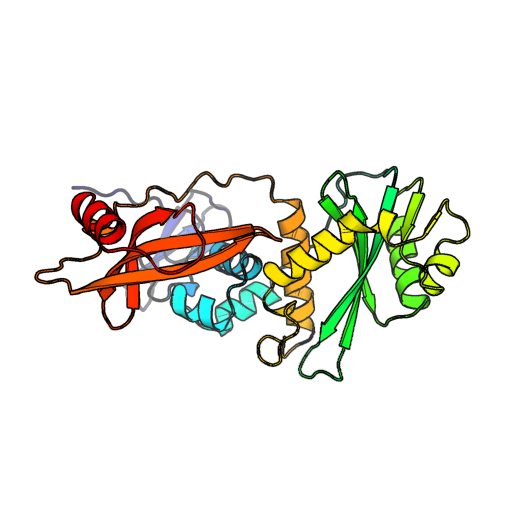 -2.391 5.186 1.00 85.50 92 GLN A N 1
ATOM 712 C CA . GLN A 1 92 ? 8.231 -2.261 4.274 1.00 85.50 92 GLN A CA 1
ATOM 713 C C . GLN A 1 92 ? 8.102 -3.361 3.237 1.00 85.50 92 GLN A C 1
ATOM 715 O O . GLN A 1 92 ? 7.897 -4.523 3.584 1.00 85.50 92 GLN A O 1
ATOM 720 N N . ILE A 1 93 ? 8.182 -2.987 1.965 1.00 87.94 93 ILE A N 1
ATOM 721 C CA . ILE A 1 93 ? 8.235 -3.974 0.893 1.00 87.94 93 ILE A CA 1
ATOM 722 C C . ILE A 1 93 ? 9.567 -4.719 0.960 1.00 87.94 93 ILE A C 1
ATOM 724 O O . ILE A 1 93 ? 10.608 -4.119 1.232 1.00 87.94 93 ILE A O 1
ATOM 728 N N . GLN A 1 94 ? 9.515 -6.017 0.697 1.00 86.62 94 GLN A N 1
ATOM 729 C CA . GLN A 1 94 ? 10.692 -6.848 0.509 1.00 86.62 94 GLN A CA 1
ATOM 730 C C . GLN A 1 94 ? 10.573 -7.494 -0.873 1.00 86.62 94 GLN A C 1
ATOM 732 O O . GLN A 1 94 ? 9.548 -8.134 -1.134 1.00 86.62 94 GLN A O 1
ATOM 737 N N . PRO A 1 95 ? 11.553 -7.282 -1.768 1.00 89.69 95 PRO A N 1
ATOM 738 C CA . PRO A 1 95 ? 11.586 -7.945 -3.066 1.00 89.69 95 PRO A CA 1
ATOM 739 C C . PRO A 1 95 ? 11.527 -9.463 -2.898 1.00 89.69 95 PRO A C 1
ATOM 741 O O . PRO A 1 95 ? 12.223 -10.013 -2.047 1.00 89.69 95 PRO A O 1
ATOM 744 N N . LYS A 1 96 ? 10.719 -10.149 -3.711 1.00 87.94 96 LYS A N 1
ATOM 745 C CA . LYS A 1 96 ? 10.618 -11.618 -3.661 1.00 87.94 96 LYS A CA 1
ATOM 746 C C . LYS A 1 96 ? 11.827 -12.324 -4.268 1.00 87.94 96 LYS A C 1
ATOM 748 O O . LYS A 1 96 ? 12.050 -13.496 -3.987 1.00 87.94 96 LYS A O 1
ATOM 753 N N . GLN A 1 97 ? 12.568 -11.625 -5.124 1.00 90.81 97 GLN A N 1
ATOM 754 C CA . GLN A 1 97 ? 13.695 -12.157 -5.883 1.00 90.81 97 GLN A CA 1
ATOM 755 C C . GLN A 1 97 ? 14.871 -11.182 -5.840 1.00 90.81 97 GLN A C 1
ATOM 757 O O . GLN A 1 97 ? 14.677 -9.968 -5.725 1.00 90.81 97 GLN A O 1
ATOM 762 N N . SER A 1 98 ? 16.083 -11.721 -5.960 1.00 92.12 98 SER A N 1
ATOM 763 C CA . SER A 1 98 ? 17.324 -10.950 -6.084 1.00 92.12 98 SER A CA 1
ATOM 764 C C . SER A 1 98 ? 17.656 -10.589 -7.534 1.00 92.12 98 SER A C 1
ATOM 766 O O . SER A 1 98 ? 18.364 -9.613 -7.767 1.00 92.12 98 SER A O 1
ATOM 768 N N . HIS A 1 99 ? 17.138 -11.339 -8.510 1.00 95.44 99 HIS A N 1
ATOM 769 C CA . HIS A 1 99 ? 17.347 -11.101 -9.935 1.00 95.44 99 HIS A CA 1
ATOM 770 C C . HIS A 1 99 ? 16.009 -10.990 -10.674 1.00 95.44 99 HIS A C 1
ATOM 772 O O . HIS A 1 99 ? 15.103 -11.780 -10.423 1.00 95.44 99 HIS A O 1
ATOM 778 N N . TYR A 1 100 ? 15.908 -10.031 -11.596 1.00 95.00 100 TYR A N 1
ATOM 779 C CA . TYR A 1 100 ? 14.751 -9.836 -12.471 1.00 95.00 100 TYR A CA 1
ATOM 780 C C . TYR A 1 100 ? 15.203 -9.654 -13.919 1.00 95.00 100 TYR A C 1
ATOM 782 O O . TYR A 1 100 ? 16.079 -8.837 -14.196 1.00 95.00 100 TYR A O 1
ATOM 790 N N . GLU A 1 101 ? 14.559 -10.324 -14.871 1.00 94.06 101 GLU A N 1
ATOM 791 C CA . GLU A 1 101 ? 14.934 -10.153 -16.279 1.00 94.06 101 GLU A CA 1
ATOM 792 C C . GLU A 1 101 ? 14.612 -8.733 -16.780 1.00 94.06 101 GLU A C 1
ATOM 794 O O . GLU A 1 101 ? 15.435 -8.074 -17.415 1.00 94.06 101 GLU A O 1
ATOM 799 N N . SER A 1 102 ? 13.434 -8.202 -16.442 1.00 93.75 102 SER A N 1
ATOM 800 C CA . SER A 1 102 ? 13.039 -6.850 -16.842 1.00 93.75 102 SER A CA 1
ATOM 801 C C . SER A 1 102 ? 12.236 -6.147 -15.759 1.00 93.75 102 SER A C 1
ATOM 803 O O . SER A 1 102 ? 11.221 -6.663 -15.300 1.00 93.75 102 SER A O 1
ATOM 805 N N . LEU A 1 103 ? 12.640 -4.928 -15.400 1.00 96.38 103 LEU A N 1
ATOM 806 C CA . LEU A 1 103 ? 11.872 -4.051 -14.515 1.00 96.38 103 LEU A CA 1
ATOM 807 C C . LEU A 1 103 ? 11.300 -2.872 -15.297 1.00 96.38 103 LEU A C 1
ATOM 809 O O . LEU A 1 103 ? 12.003 -2.237 -16.079 1.00 96.38 103 LEU A O 1
ATOM 813 N N . GLU A 1 104 ? 10.034 -2.558 -15.054 1.00 95.94 104 GLU A N 1
ATOM 814 C CA . GLU A 1 104 ? 9.378 -1.356 -15.562 1.00 95.94 104 GLU A CA 1
ATOM 815 C C . GLU A 1 104 ? 9.528 -0.229 -14.531 1.00 95.94 104 GLU A C 1
ATOM 817 O O . GLU A 1 104 ? 9.291 -0.437 -13.340 1.00 95.94 104 GLU A O 1
ATOM 822 N N . VAL A 1 105 ? 9.937 0.961 -14.964 1.00 96.50 105 VAL A N 1
ATOM 823 C CA . VAL A 1 105 ? 10.115 2.144 -14.115 1.00 96.50 105 VAL A CA 1
ATOM 824 C C . VAL A 1 105 ? 9.262 3.279 -14.656 1.00 96.50 105 VAL A C 1
ATOM 826 O O . VAL A 1 105 ? 9.290 3.573 -15.849 1.00 96.50 105 VAL A O 1
ATOM 829 N N . ASP A 1 106 ? 8.508 3.912 -13.764 1.00 94.75 106 ASP A N 1
ATOM 830 C CA . ASP A 1 106 ? 7.601 5.006 -14.096 1.00 94.75 106 ASP A CA 1
ATOM 831 C C . ASP A 1 106 ? 7.399 5.916 -12.877 1.00 94.75 106 ASP A C 1
ATOM 833 O O . ASP A 1 106 ? 7.700 5.566 -11.723 1.00 94.75 106 ASP A O 1
ATOM 837 N N . GLU A 1 107 ? 6.868 7.101 -13.140 1.00 93.06 107 GLU A N 1
ATOM 838 C CA . GLU A 1 107 ? 6.451 8.062 -12.139 1.00 93.06 107 GLU A CA 1
ATOM 839 C C . GLU A 1 107 ? 4.961 7.960 -11.801 1.00 93.06 107 GLU A C 1
ATOM 841 O O . GLU A 1 107 ? 4.065 7.749 -12.617 1.00 93.06 107 GLU A O 1
ATOM 846 N N . PHE A 1 108 ? 4.661 8.236 -10.542 1.00 91.12 108 PHE A N 1
ATOM 847 C CA . PHE A 1 108 ? 3.315 8.434 -10.054 1.00 91.12 108 PHE A CA 1
ATOM 848 C C . PHE A 1 108 ? 3.280 9.692 -9.205 1.00 91.12 108 PHE A C 1
ATOM 850 O O . PHE A 1 108 ? 4.170 9.946 -8.402 1.00 91.12 108 PHE A O 1
ATOM 857 N N . TRP A 1 109 ? 2.231 10.493 -9.347 1.00 89.19 109 TRP A N 1
ATOM 858 C CA . TRP A 1 109 ? 2.073 11.687 -8.527 1.00 89.19 109 TRP A CA 1
ATOM 859 C C . TRP A 1 109 ? 0.707 11.767 -7.863 1.00 89.19 109 TRP A C 1
ATOM 861 O O . TRP A 1 109 ? -0.326 11.335 -8.401 1.00 89.19 109 TRP A O 1
ATOM 871 N N . THR A 1 110 ? 0.734 12.375 -6.683 1.00 88.50 110 THR A N 1
ATOM 872 C CA . THR A 1 110 ? -0.406 12.713 -5.830 1.00 88.50 110 THR A CA 1
ATOM 873 C C . THR A 1 110 ? -0.230 14.126 -5.276 1.00 88.50 110 THR A C 1
ATOM 875 O O . THR A 1 110 ? 0.657 14.872 -5.694 1.00 88.50 110 THR A O 1
ATOM 878 N N . PHE A 1 111 ? -1.102 14.527 -4.354 1.00 85.00 111 PHE A N 1
ATOM 879 C CA . PHE A 1 111 ? -1.016 15.805 -3.666 1.00 85.00 111 PHE A CA 1
ATOM 880 C C . PHE A 1 111 ? -1.409 15.662 -2.193 1.00 85.00 111 PHE A C 1
ATOM 882 O O . PHE A 1 111 ? -2.241 14.821 -1.829 1.00 85.00 111 PHE A O 1
ATOM 889 N N . VAL A 1 112 ? -0.808 16.495 -1.343 1.00 85.00 112 VAL A N 1
ATOM 890 C CA . VAL A 1 112 ? -1.048 16.525 0.108 1.00 85.00 112 VAL A CA 1
ATOM 891 C C . VAL A 1 112 ? -1.473 17.933 0.514 1.00 85.00 112 VAL A C 1
ATOM 893 O O . VAL A 1 112 ? -0.767 18.905 0.275 1.00 85.00 112 VAL A O 1
ATOM 896 N N . GLY A 1 113 ? -2.635 18.061 1.147 1.00 82.56 113 GLY A N 1
ATOM 897 C CA . GLY A 1 113 ? -3.216 19.339 1.563 1.00 82.56 113 GLY A CA 1
ATOM 898 C C . GLY A 1 113 ? -3.827 20.133 0.406 1.00 82.56 113 GLY A C 1
ATOM 899 O O . GLY A 1 113 ? -5.021 20.410 0.413 1.00 82.56 113 GLY A O 1
ATOM 900 N N . ASN A 1 114 ? -3.032 20.479 -0.604 1.00 80.75 114 ASN A N 1
ATOM 901 C CA . ASN A 1 114 ? -3.475 21.250 -1.764 1.00 80.75 114 ASN A CA 1
ATOM 902 C C . ASN A 1 114 ? -2.784 20.775 -3.053 1.00 80.75 114 ASN A C 1
ATOM 904 O O . ASN A 1 114 ? -1.819 20.018 -3.007 1.00 80.75 114 ASN A O 1
ATOM 908 N N . LYS A 1 115 ? -3.281 21.224 -4.214 1.00 81.06 115 LYS A N 1
ATOM 909 C CA . LYS A 1 115 ? -2.773 20.806 -5.536 1.00 81.06 115 LYS A CA 1
ATOM 910 C C . LYS A 1 115 ? -1.353 21.296 -5.849 1.00 81.06 115 LYS A C 1
ATOM 912 O O . LYS A 1 115 ? -0.714 20.715 -6.723 1.00 81.06 115 LYS A O 1
ATOM 917 N N . ASN A 1 116 ? -0.884 22.342 -5.169 1.00 84.94 116 ASN A N 1
ATOM 918 C CA . ASN A 1 116 ? 0.453 22.901 -5.376 1.00 84.94 116 ASN A CA 1
ATOM 919 C C . ASN A 1 116 ? 1.513 22.029 -4.697 1.00 84.94 116 ASN A C 1
ATOM 921 O O . ASN A 1 116 ? 2.618 21.878 -5.207 1.00 84.94 116 ASN A O 1
ATOM 925 N N . ASN A 1 117 ? 1.148 21.376 -3.595 1.00 86.19 117 ASN A N 1
ATOM 926 C CA . ASN A 1 117 ? 1.988 20.414 -2.904 1.00 86.19 117 ASN A CA 1
ATOM 927 C C . ASN A 1 117 ? 1.900 19.021 -3.556 1.00 86.19 117 ASN A C 1
ATOM 929 O O . ASN A 1 117 ? 1.320 18.078 -3.001 1.00 86.19 117 ASN A O 1
ATOM 933 N N . LYS A 1 118 ? 2.446 18.912 -4.773 1.00 88.38 118 LYS A N 1
ATOM 934 C CA . LYS A 1 118 ? 2.566 17.645 -5.503 1.00 88.38 118 LYS A CA 1
ATOM 935 C C . LYS A 1 118 ? 3.633 16.767 -4.863 1.00 88.38 118 LYS A C 1
ATOM 937 O O . LYS A 1 118 ? 4.742 17.219 -4.605 1.00 88.38 118 LYS A O 1
ATOM 942 N N . GLN A 1 119 ? 3.299 15.501 -4.676 1.00 91.38 119 GLN A N 1
ATOM 943 C CA . GLN A 1 119 ? 4.217 14.482 -4.188 1.00 91.38 119 GLN A CA 1
ATOM 944 C C . GLN A 1 119 ? 4.494 13.510 -5.327 1.00 91.38 119 GLN A C 1
ATOM 946 O O . GLN A 1 119 ? 3.552 12.931 -5.875 1.00 91.38 119 GLN A O 1
ATOM 951 N N . TRP A 1 120 ? 5.766 13.367 -5.699 1.00 93.38 120 TRP A N 1
ATOM 952 C CA . TRP A 1 120 ? 6.191 12.440 -6.741 1.00 93.38 120 TRP A CA 1
ATOM 953 C C . TRP A 1 120 ? 6.745 11.170 -6.117 1.00 93.38 120 TRP A C 1
ATOM 955 O O . TRP A 1 120 ? 7.524 11.199 -5.164 1.00 93.38 120 TRP A O 1
ATOM 965 N N . LEU A 1 121 ? 6.326 10.060 -6.693 1.00 94.56 121 LEU A N 1
ATOM 966 C CA . LEU A 1 121 ? 6.749 8.714 -6.397 1.00 94.56 121 LEU A CA 1
ATOM 967 C C . LEU A 1 121 ? 7.373 8.160 -7.671 1.00 94.56 121 LEU A C 1
ATOM 969 O O . LEU A 1 121 ? 6.743 8.196 -8.722 1.00 94.56 121 LEU A O 1
ATOM 973 N N . ILE A 1 122 ? 8.579 7.623 -7.573 1.00 96.31 122 ILE A N 1
ATOM 974 C CA . ILE A 1 122 ? 9.195 6.861 -8.659 1.00 96.31 122 ILE A CA 1
ATOM 975 C C . ILE A 1 122 ? 9.398 5.448 -8.140 1.00 96.31 122 ILE A C 1
ATOM 977 O O . ILE A 1 122 ? 9.876 5.267 -7.013 1.00 96.31 122 ILE A O 1
ATOM 981 N N . TYR A 1 123 ? 8.997 4.448 -8.919 1.00 96.56 123 TYR A N 1
ATOM 982 C CA . TYR A 1 123 ? 9.071 3.062 -8.479 1.00 96.56 123 TYR A CA 1
ATOM 983 C C . TYR A 1 123 ? 9.411 2.098 -9.609 1.00 96.56 123 TYR A C 1
ATOM 985 O O . TYR A 1 123 ? 9.156 2.373 -10.776 1.00 96.56 123 TYR A O 1
ATOM 993 N N . ALA A 1 124 ? 10.013 0.976 -9.221 1.00 96.25 124 ALA A N 1
ATOM 994 C CA . ALA A 1 124 ? 10.328 -0.149 -10.083 1.00 96.25 124 ALA A CA 1
ATOM 995 C C . ALA A 1 124 ? 9.296 -1.259 -9.865 1.00 96.25 124 ALA A C 1
ATOM 997 O O . ALA A 1 124 ? 9.003 -1.642 -8.726 1.00 96.25 124 ALA A O 1
A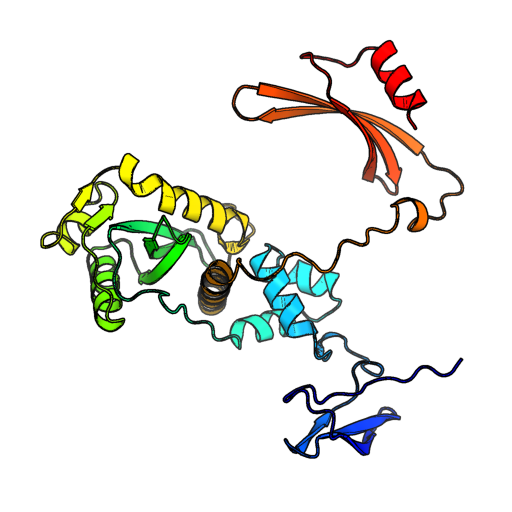TOM 998 N N . PHE A 1 125 ? 8.757 -1.771 -10.961 1.00 95.00 125 PHE A N 1
ATOM 999 C CA . PHE A 1 125 ? 7.692 -2.758 -11.004 1.00 95.00 125 PHE A CA 1
ATOM 1000 C C . PHE A 1 125 ? 8.135 -3.965 -11.820 1.00 95.00 125 PHE A C 1
ATOM 1002 O O . PHE A 1 125 ? 8.650 -3.821 -12.927 1.00 95.00 125 PHE A O 1
ATOM 1009 N N . HIS A 1 126 ? 7.911 -5.160 -11.287 1.00 93.31 126 HIS A N 1
ATOM 1010 C CA . HIS A 1 126 ? 8.124 -6.389 -12.032 1.00 93.31 126 HIS A CA 1
ATOM 1011 C C . HIS A 1 126 ? 6.785 -6.899 -12.559 1.00 93.31 126 HIS A C 1
ATOM 1013 O O . HIS A 1 126 ? 5.890 -7.258 -11.789 1.00 93.31 126 HIS A O 1
ATOM 1019 N N . ARG A 1 127 ? 6.637 -6.913 -13.886 1.00 88.06 127 ARG A N 1
ATOM 1020 C CA . ARG A 1 127 ? 5.360 -7.209 -14.543 1.00 88.06 127 ARG A CA 1
ATOM 1021 C C . ARG A 1 127 ? 4.864 -8.625 -14.279 1.00 88.06 127 ARG A C 1
ATOM 1023 O O . ARG A 1 127 ? 3.673 -8.795 -14.038 1.00 88.06 127 ARG A O 1
ATOM 1030 N N . GLU A 1 128 ? 5.748 -9.619 -14.323 1.00 86.50 128 GLU A N 1
ATOM 1031 C CA . GLU A 1 128 ? 5.355 -11.032 -14.242 1.00 86.50 128 GLU A CA 1
ATOM 1032 C C . GLU A 1 128 ? 4.820 -11.401 -12.857 1.00 86.50 128 GLU A C 1
ATOM 1034 O O . GLU A 1 128 ? 3.799 -12.074 -12.739 1.00 86.50 128 GLU A O 1
ATOM 1039 N N . THR A 1 129 ? 5.461 -10.904 -11.795 1.00 83.31 129 THR A N 1
ATOM 1040 C CA . THR A 1 129 ? 5.003 -11.134 -10.413 1.00 83.31 129 THR A CA 1
ATOM 1041 C C . THR A 1 129 ? 3.967 -10.113 -9.952 1.00 83.31 129 THR A C 1
ATOM 1043 O O . THR A 1 129 ? 3.320 -10.309 -8.920 1.00 83.31 129 THR A O 1
ATOM 1046 N N . GLY A 1 130 ? 3.813 -9.008 -10.684 1.00 85.00 130 GLY A N 1
ATOM 1047 C CA . GLY A 1 130 ? 2.972 -7.882 -10.296 1.00 85.00 130 GLY A CA 1
ATOM 1048 C C . GLY A 1 130 ? 3.448 -7.180 -9.022 1.00 85.00 130 GLY A C 1
ATOM 1049 O O . GLY A 1 130 ? 2.633 -6.556 -8.332 1.00 85.00 130 GLY A O 1
ATOM 1050 N N . GLU A 1 131 ? 4.729 -7.313 -8.667 1.00 88.06 131 GLU A N 1
ATOM 1051 C CA . GLU A 1 131 ? 5.288 -6.754 -7.439 1.00 88.06 131 GLU A CA 1
ATOM 1052 C C . GLU A 1 131 ? 5.940 -5.387 -7.665 1.00 88.06 131 GLU A C 1
ATOM 1054 O O . GLU A 1 131 ? 6.524 -5.098 -8.710 1.00 88.06 131 GLU A O 1
ATOM 1059 N N . ILE A 1 132 ? 5.860 -4.540 -6.641 1.00 93.12 132 ILE A N 1
ATOM 1060 C CA . ILE A 1 132 ? 6.636 -3.304 -6.568 1.00 93.12 132 ILE A CA 1
ATOM 1061 C C . ILE A 1 132 ? 7.949 -3.660 -5.877 1.00 93.12 132 ILE A C 1
ATOM 1063 O O . ILE A 1 132 ? 7.944 -3.982 -4.692 1.00 93.12 132 ILE A O 1
ATOM 1067 N N . VAL A 1 133 ? 9.055 -3.600 -6.617 1.00 94.50 133 VAL A N 1
ATOM 1068 C CA . VAL A 1 133 ? 10.384 -4.030 -6.153 1.00 94.50 133 VAL A CA 1
ATOM 1069 C C . VAL A 1 133 ? 11.021 -2.966 -5.264 1.00 94.50 133 VAL A C 1
ATOM 1071 O O . VAL A 1 133 ? 11.548 -3.253 -4.194 1.00 94.50 133 VAL A O 1
ATOM 1074 N N . ALA A 1 134 ? 10.949 -1.703 -5.678 1.00 95.69 134 ALA A N 1
ATOM 1075 C CA . ALA A 1 134 ? 11.435 -0.574 -4.896 1.00 95.69 134 ALA A CA 1
ATOM 1076 C C . ALA A 1 134 ? 10.670 0.695 -5.266 1.00 95.69 134 ALA A C 1
ATOM 1078 O O . ALA A 1 134 ? 10.224 0.849 -6.398 1.00 95.69 134 ALA A O 1
ATOM 1079 N N . TYR A 1 135 ? 10.557 1.634 -4.329 1.00 96.31 135 TYR A N 1
ATOM 1080 C CA . TYR A 1 135 ? 10.009 2.965 -4.590 1.00 96.31 135 TYR A CA 1
ATOM 1081 C C . TYR A 1 135 ? 10.703 4.037 -3.754 1.00 96.31 135 TYR A C 1
ATOM 1083 O O . TYR A 1 135 ? 11.239 3.757 -2.672 1.00 96.31 135 TYR A O 1
ATOM 1091 N N . VAL A 1 136 ? 10.666 5.273 -4.247 1.00 96.56 136 VAL A N 1
ATOM 1092 C CA . VAL A 1 136 ? 11.191 6.465 -3.576 1.00 96.56 136 VAL A CA 1
ATOM 1093 C C . VAL A 1 136 ? 10.250 7.653 -3.765 1.00 96.56 136 VAL A C 1
ATOM 1095 O O . VAL A 1 136 ? 9.736 7.892 -4.855 1.00 96.56 136 VAL A O 1
ATOM 1098 N N . TRP A 1 137 ? 10.048 8.418 -2.693 1.00 95.44 137 TRP A N 1
ATOM 1099 C CA . TRP A 1 137 ? 9.375 9.718 -2.741 1.00 95.44 137 TRP A CA 1
ATOM 1100 C C . TRP A 1 137 ? 10.391 10.831 -2.992 1.00 95.44 137 TRP A C 1
ATOM 1102 O O . TRP A 1 137 ? 11.502 10.780 -2.450 1.00 95.44 137 TRP A O 1
ATOM 1112 N N . GLY A 1 138 ? 10.024 11.833 -3.789 1.00 93.56 138 GLY A N 1
ATOM 1113 C CA . GLY A 1 138 ? 10.895 12.957 -4.123 1.00 93.56 138 GLY A CA 1
ATOM 1114 C C . GLY A 1 138 ? 10.243 13.978 -5.052 1.00 93.56 138 GLY A C 1
ATOM 1115 O O . GLY A 1 138 ? 9.025 14.164 -5.049 1.00 93.56 138 GLY A O 1
ATOM 1116 N N . LYS A 1 139 ? 11.082 14.652 -5.839 1.00 92.50 139 LYS A N 1
ATOM 1117 C CA . LYS A 1 139 ? 10.662 15.526 -6.938 1.00 92.50 139 LYS A CA 1
ATOM 1118 C C . LYS A 1 139 ? 10.696 14.736 -8.251 1.00 92.50 139 LYS A C 1
ATOM 1120 O O . LYS A 1 139 ? 11.212 13.623 -8.311 1.00 92.50 139 LYS A O 1
ATOM 1125 N N . ARG A 1 140 ? 10.148 15.317 -9.317 1.00 94.12 140 ARG A N 1
ATOM 1126 C CA . ARG A 1 140 ? 10.316 14.793 -10.678 1.00 94.12 140 ARG A CA 1
ATOM 1127 C C . ARG A 1 140 ? 11.656 15.267 -11.238 1.00 94.12 140 ARG A C 1
ATOM 1129 O O . ARG A 1 140 ? 11.702 16.241 -11.981 1.00 94.12 140 ARG A O 1
ATOM 1136 N N . ASP A 1 141 ? 12.737 14.625 -10.810 1.00 95.00 141 ASP A N 1
ATOM 1137 C CA . ASP A 1 141 ? 14.103 14.956 -11.217 1.00 95.00 141 ASP A CA 1
ATOM 1138 C C . ASP A 1 141 ? 15.026 13.729 -11.284 1.00 95.00 141 ASP A C 1
ATOM 1140 O O . ASP A 1 141 ? 14.721 12.647 -10.771 1.00 95.00 141 ASP A O 1
ATOM 1144 N N . LEU A 1 142 ? 16.192 13.923 -11.905 1.00 95.88 142 LEU A N 1
ATOM 1145 C CA . LEU A 1 142 ? 17.236 12.908 -12.032 1.00 95.88 142 LEU A CA 1
ATOM 1146 C C . LEU A 1 142 ? 17.744 12.414 -10.668 1.00 95.88 142 LEU A C 1
ATOM 1148 O O . LEU A 1 142 ? 17.998 11.222 -10.507 1.00 95.88 142 LEU A O 1
ATOM 1152 N N . ALA A 1 143 ? 17.853 13.298 -9.672 1.00 96.62 143 ALA A N 1
ATOM 1153 C CA . ALA A 1 143 ? 18.314 12.939 -8.331 1.00 96.62 143 ALA A CA 1
ATOM 1154 C C . ALA A 1 143 ? 17.391 11.902 -7.665 1.00 96.62 143 ALA A C 1
ATOM 1156 O O . ALA A 1 143 ? 17.853 10.958 -7.019 1.00 96.62 143 ALA A O 1
ATOM 1157 N N . THR A 1 144 ? 16.076 12.027 -7.857 1.00 96.44 144 THR A N 1
ATOM 1158 C CA . THR A 1 144 ? 15.098 11.063 -7.340 1.00 96.44 144 THR A CA 1
ATOM 1159 C C . THR A 1 144 ? 15.202 9.718 -8.065 1.00 96.44 144 THR A C 1
ATOM 1161 O O . THR A 1 144 ? 15.163 8.676 -7.410 1.00 96.44 144 THR A O 1
ATOM 1164 N N . VAL A 1 145 ? 15.437 9.708 -9.381 1.00 96.50 145 VAL A N 1
ATOM 1165 C CA . VAL A 1 145 ? 15.682 8.465 -10.139 1.00 96.50 145 VAL A CA 1
ATOM 1166 C C . VAL A 1 145 ? 16.982 7.783 -9.689 1.00 96.50 145 VAL A C 1
ATOM 1168 O O . VAL A 1 145 ? 17.012 6.571 -9.473 1.00 96.50 145 VAL A O 1
ATOM 1171 N N . GLN A 1 146 ? 18.052 8.549 -9.464 1.00 96.44 146 GLN A N 1
ATOM 1172 C CA . GLN A 1 146 ? 19.314 8.020 -8.939 1.00 96.44 146 GLN A CA 1
ATOM 1173 C C . GLN A 1 146 ? 19.138 7.408 -7.547 1.00 96.44 146 GLN A C 1
ATOM 1175 O O . GLN A 1 146 ? 19.666 6.330 -7.282 1.00 96.44 146 GLN A O 1
ATOM 1180 N N . ARG A 1 147 ? 18.331 8.027 -6.675 1.00 97.12 147 ARG A N 1
ATOM 1181 C CA . ARG A 1 147 ? 17.967 7.435 -5.379 1.00 97.12 147 ARG A CA 1
ATOM 1182 C C . ARG A 1 147 ? 17.248 6.098 -5.530 1.00 97.12 147 ARG A C 1
ATOM 1184 O O . ARG A 1 147 ? 17.527 5.191 -4.749 1.00 97.12 147 ARG A O 1
ATOM 1191 N N . LEU A 1 148 ? 16.363 5.946 -6.519 1.00 96.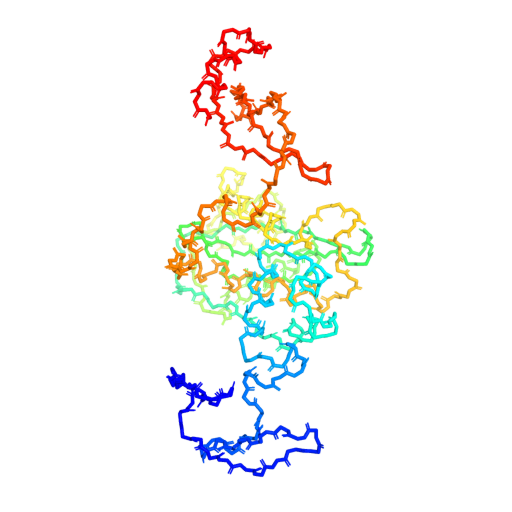81 148 LEU A N 1
ATOM 1192 C CA . LEU A 1 148 ? 15.734 4.653 -6.808 1.00 96.81 148 LEU A CA 1
ATOM 1193 C C . LEU A 1 148 ? 16.782 3.610 -7.215 1.00 96.81 148 LEU A C 1
ATOM 1195 O O . LEU A 1 148 ? 16.790 2.508 -6.670 1.00 96.81 148 LEU A O 1
ATOM 1199 N N . LYS A 1 149 ? 17.699 3.969 -8.119 1.00 95.94 149 LYS A N 1
ATOM 1200 C CA . LYS A 1 149 ? 18.782 3.084 -8.571 1.00 95.94 149 LYS A CA 1
ATOM 1201 C C . LYS A 1 149 ? 19.704 2.661 -7.422 1.00 95.94 149 LYS A C 1
ATOM 1203 O O . LYS A 1 149 ? 20.016 1.479 -7.292 1.00 95.94 149 LYS A O 1
ATOM 1208 N N . THR A 1 150 ? 20.088 3.594 -6.552 1.00 96.12 150 THR A N 1
ATOM 1209 C CA . THR A 1 150 ? 20.874 3.301 -5.343 1.00 96.12 150 THR A CA 1
ATOM 1210 C C . THR A 1 150 ? 20.114 2.381 -4.395 1.00 96.12 150 THR A C 1
ATOM 1212 O O . THR A 1 150 ? 20.696 1.428 -3.884 1.00 96.12 150 THR A O 1
ATOM 1215 N N . LYS A 1 151 ? 18.809 2.607 -4.203 1.00 96.31 151 LYS A N 1
ATOM 1216 C CA . LYS A 1 151 ? 17.965 1.754 -3.359 1.00 96.31 151 LYS A CA 1
ATOM 1217 C C . LYS A 1 151 ? 17.868 0.323 -3.898 1.00 96.31 151 LYS A C 1
ATOM 1219 O O . LYS A 1 151 ? 17.981 -0.611 -3.116 1.00 96.31 151 LYS A O 1
ATOM 1224 N N . LEU A 1 152 ? 17.726 0.139 -5.213 1.00 95.62 152 LEU A N 1
ATOM 1225 C CA . LEU A 1 152 ? 17.765 -1.190 -5.842 1.00 95.62 152 LEU A CA 1
ATOM 1226 C C . LEU A 1 152 ? 19.098 -1.903 -5.568 1.00 95.62 152 LEU A C 1
ATOM 1228 O O . LEU A 1 152 ? 19.100 -3.064 -5.172 1.00 95.62 152 LEU A O 1
ATOM 1232 N N . LYS A 1 153 ? 20.224 -1.187 -5.686 1.00 94.62 153 LYS A N 1
ATOM 1233 C CA . LYS A 1 153 ? 21.554 -1.731 -5.373 1.00 94.62 153 LYS A CA 1
ATOM 1234 C C . LYS A 1 153 ? 21.700 -2.105 -3.892 1.00 94.62 153 LYS A C 1
ATOM 1236 O O . LYS A 1 153 ? 22.233 -3.163 -3.588 1.00 94.62 153 LYS A O 1
ATOM 1241 N N . GLN A 1 154 ? 21.220 -1.260 -2.977 1.00 95.38 154 GLN A N 1
ATOM 1242 C CA . GLN A 1 154 ? 21.250 -1.520 -1.529 1.00 95.38 154 GLN A CA 1
ATOM 1243 C C . GLN A 1 154 ? 20.417 -2.741 -1.129 1.00 95.38 154 GLN A C 1
ATOM 1245 O O . GLN A 1 154 ? 20.774 -3.442 -0.191 1.00 95.38 154 GLN A O 1
ATOM 1250 N N . LEU A 1 155 ? 19.326 -3.002 -1.851 1.00 94.25 155 LEU A N 1
ATOM 1251 C CA . LEU A 1 155 ? 18.494 -4.190 -1.668 1.00 94.25 155 LEU A CA 1
ATOM 1252 C C . LEU A 1 155 ? 19.097 -5.456 -2.308 1.00 94.25 155 LEU A C 1
ATOM 1254 O O . LEU A 1 155 ? 18.471 -6.508 -2.245 1.00 94.25 155 LEU A O 1
ATOM 1258 N N . GLY A 1 156 ? 20.278 -5.370 -2.934 1.00 94.25 156 GLY A N 1
ATOM 1259 C CA . GLY A 1 156 ? 20.917 -6.500 -3.613 1.00 94.25 156 GLY A CA 1
ATOM 1260 C C . GLY A 1 156 ? 20.193 -6.938 -4.888 1.00 94.25 156 GLY A C 1
ATOM 1261 O O . GLY A 1 156 ? 20.250 -8.108 -5.252 1.00 94.25 156 GLY A O 1
ATOM 1262 N N . ILE A 1 157 ? 19.475 -6.019 -5.546 1.00 95.69 157 ILE A N 1
ATOM 1263 C CA . ILE A 1 157 ? 18.663 -6.335 -6.721 1.00 95.69 157 ILE A CA 1
ATOM 1264 C C . ILE A 1 157 ? 19.468 -6.172 -8.004 1.00 95.69 157 ILE A C 1
ATOM 1266 O O . ILE A 1 157 ? 19.958 -5.086 -8.325 1.00 95.69 157 ILE A O 1
ATOM 1270 N N . HIS A 1 158 ? 19.522 -7.253 -8.769 1.00 94.25 158 HIS A N 1
ATOM 1271 C CA . HIS A 1 158 ? 20.084 -7.322 -10.107 1.00 94.25 158 HIS A CA 1
ATOM 1272 C C . HIS A 1 158 ? 18.961 -7.338 -11.145 1.00 94.25 158 HIS A C 1
ATOM 1274 O O . HIS A 1 158 ? 17.911 -7.944 -10.931 1.00 94.25 158 HIS A O 1
ATOM 1280 N N . TYR A 1 159 ? 19.177 -6.677 -12.281 1.00 94.69 159 TYR A N 1
ATOM 1281 C CA . TYR A 1 159 ? 18.229 -6.688 -13.391 1.00 94.69 159 TYR A CA 1
ATOM 1282 C C . TYR A 1 159 ? 18.939 -6.673 -14.743 1.00 94.69 159 TYR A C 1
ATOM 1284 O O . TYR A 1 159 ? 19.933 -5.963 -14.906 1.00 94.69 159 TYR A O 1
ATOM 1292 N N . THR A 1 160 ? 18.424 -7.431 -15.714 1.00 93.88 160 THR A N 1
ATOM 1293 C CA . THR A 1 160 ? 19.002 -7.488 -17.069 1.00 93.88 160 THR A CA 1
ATOM 1294 C C . THR A 1 160 ? 18.602 -6.264 -17.892 1.00 93.88 160 THR A C 1
ATOM 1296 O O . THR A 1 160 ? 19.419 -5.712 -18.633 1.00 93.88 160 THR A O 1
ATOM 1299 N N . ARG A 1 161 ? 17.350 -5.807 -17.755 1.00 94.50 161 ARG A N 1
ATOM 1300 C CA . ARG A 1 161 ? 16.764 -4.727 -18.560 1.00 94.50 161 ARG A CA 1
ATOM 1301 C C . ARG A 1 161 ? 15.899 -3.778 -17.730 1.00 94.50 161 ARG A C 1
ATOM 1303 O O . ARG A 1 161 ? 15.205 -4.197 -16.807 1.00 94.50 161 ARG A O 1
ATOM 1310 N N . ILE A 1 162 ? 15.906 -2.499 -18.109 1.00 95.75 162 ILE A N 1
ATOM 1311 C CA . ILE A 1 162 ? 14.970 -1.483 -17.612 1.00 95.75 162 ILE A CA 1
ATOM 1312 C C . ILE A 1 162 ? 14.064 -1.027 -18.748 1.00 95.75 162 ILE A C 1
ATOM 1314 O O . ILE A 1 162 ? 14.542 -0.621 -19.807 1.00 95.75 162 ILE A O 1
ATOM 1318 N N . ALA A 1 163 ? 12.760 -1.075 -18.517 1.00 94.25 163 ALA A N 1
ATOM 1319 C CA . ALA A 1 163 ? 11.759 -0.479 -19.379 1.00 94.25 163 ALA A CA 1
ATOM 1320 C C . ALA A 1 163 ? 11.257 0.830 -18.765 1.00 94.25 163 ALA A C 1
ATOM 1322 O O . ALA A 1 163 ? 10.893 0.861 -17.592 1.00 94.25 163 ALA A O 1
ATOM 1323 N N . SER A 1 164 ? 11.232 1.906 -19.543 1.00 93.31 164 SER A N 1
ATOM 1324 C CA . SER A 1 164 ? 10.743 3.213 -19.093 1.00 93.31 164 SER A CA 1
ATOM 1325 C C . SER A 1 164 ? 10.149 4.001 -20.256 1.00 93.31 164 SER A C 1
ATOM 1327 O O . SER A 1 164 ? 10.266 3.613 -21.424 1.00 93.31 164 SER A O 1
ATOM 1329 N N . ASP A 1 165 ? 9.522 5.133 -19.954 1.00 89.44 165 ASP A N 1
ATOM 1330 C CA . ASP A 1 165 ? 9.135 6.093 -20.981 1.00 89.44 165 ASP A CA 1
ATOM 1331 C C . ASP A 1 165 ? 10.353 6.883 -21.517 1.00 89.44 165 ASP A C 1
ATOM 1333 O O . ASP A 1 165 ? 11.506 6.618 -21.163 1.00 89.44 165 ASP A O 1
ATOM 1337 N N . HIS A 1 166 ? 10.093 7.841 -22.413 1.00 89.00 166 HIS A N 1
ATOM 1338 C CA . HIS A 1 166 ? 11.116 8.683 -23.045 1.00 89.00 166 HIS A CA 1
ATOM 1339 C C . HIS A 1 166 ? 11.603 9.843 -22.155 1.00 89.00 166 HIS A C 1
ATOM 1341 O O . HIS A 1 166 ? 12.170 10.803 -22.672 1.00 89.00 166 HIS A O 1
ATOM 1347 N N . TRP A 1 167 ? 11.369 9.824 -20.841 1.00 90.94 167 TRP A N 1
ATOM 1348 C CA . TRP A 1 167 ? 11.827 10.908 -19.980 1.00 90.94 167 TRP A CA 1
ATOM 1349 C C . TRP A 1 167 ? 13.353 10.859 -19.768 1.00 90.94 167 TRP A C 1
ATOM 1351 O O . TRP A 1 167 ? 13.896 9.885 -19.244 1.00 90.94 167 TRP A O 1
ATOM 1361 N N . ASP A 1 168 ? 14.052 11.949 -20.115 1.00 91.44 168 ASP A N 1
ATOM 1362 C CA . ASP A 1 168 ? 15.527 12.047 -20.113 1.00 91.44 168 ASP A CA 1
ATOM 1363 C C . ASP A 1 168 ? 16.191 11.640 -18.793 1.00 91.44 168 ASP A C 1
ATOM 1365 O O . ASP A 1 168 ? 17.313 11.126 -18.776 1.00 91.44 168 ASP A O 1
ATOM 1369 N N . SER A 1 169 ? 15.504 11.852 -17.667 1.00 93.00 169 SER A N 1
ATOM 1370 C CA . SER A 1 169 ? 16.024 11.468 -16.351 1.00 93.00 169 SER A CA 1
ATOM 1371 C C . SER A 1 169 ? 16.150 9.950 -16.200 1.00 93.00 169 SER A C 1
ATOM 1373 O O . SER A 1 169 ? 17.132 9.487 -15.619 1.00 93.00 169 SER A O 1
ATOM 1375 N N . PHE A 1 170 ? 15.220 9.163 -16.755 1.00 92.56 170 PHE A N 1
ATOM 1376 C CA . PHE A 1 170 ? 15.340 7.702 -16.771 1.00 92.56 170 PHE A CA 1
ATOM 1377 C C . PHE A 1 170 ? 16.474 7.251 -17.684 1.00 92.56 170 PHE A C 1
ATOM 1379 O O . PHE A 1 170 ? 17.340 6.488 -17.250 1.00 92.56 170 PHE A O 1
ATOM 1386 N N . ILE A 1 171 ? 16.528 7.804 -18.897 1.00 91.44 171 ILE A N 1
ATOM 1387 C CA . ILE A 1 171 ? 17.554 7.468 -19.891 1.00 91.44 171 ILE A CA 1
ATOM 1388 C C . ILE A 1 171 ? 18.955 7.725 -19.326 1.00 91.44 171 ILE A C 1
ATOM 1390 O O . ILE A 1 171 ? 19.839 6.869 -19.405 1.00 91.44 171 ILE A O 1
ATOM 1394 N N . THR A 1 172 ? 19.138 8.881 -18.686 1.00 93.50 172 THR A N 1
ATOM 1395 C CA . THR A 1 172 ? 20.408 9.291 -18.077 1.00 93.50 172 THR A CA 1
ATOM 1396 C C . THR A 1 172 ? 20.773 8.412 -16.881 1.00 93.50 172 THR A C 1
ATOM 1398 O O . THR A 1 172 ? 21.905 7.938 -16.785 1.00 93.50 172 THR A O 1
ATOM 1401 N N . ALA A 1 173 ? 19.831 8.144 -15.971 1.00 92.31 173 ALA A N 1
ATOM 1402 C CA . ALA A 1 173 ? 20.106 7.350 -14.773 1.00 92.31 173 ALA A CA 1
ATOM 1403 C C . ALA A 1 173 ? 20.461 5.887 -15.090 1.00 92.31 173 ALA A C 1
ATOM 1405 O O . ALA A 1 173 ? 21.296 5.288 -14.401 1.00 92.31 173 ALA A O 1
ATOM 1406 N N . PHE A 1 174 ? 19.855 5.312 -16.131 1.00 91.75 174 PHE A N 1
ATOM 1407 C CA . PHE A 1 174 ? 20.035 3.914 -16.532 1.00 91.75 174 PHE A CA 1
ATOM 1408 C C . PHE A 1 174 ? 20.900 3.737 -17.788 1.00 91.75 174 PHE A C 1
ATOM 1410 O O . PHE A 1 174 ? 20.928 2.648 -18.354 1.00 91.75 174 PHE A O 1
ATOM 1417 N N . LYS A 1 175 ? 21.676 4.757 -18.186 1.00 89.69 175 LYS A N 1
ATOM 1418 C CA . LYS A 1 175 ? 22.524 4.748 -19.396 1.00 89.69 175 LYS A CA 1
ATOM 1419 C C . LYS A 1 175 ? 23.433 3.517 -19.531 1.00 89.69 175 LYS A C 1
ATOM 1421 O O . LYS A 1 175 ? 23.626 3.020 -20.631 1.00 89.69 175 LYS A O 1
ATOM 1426 N N . ASN A 1 176 ? 23.940 2.998 -18.413 1.00 88.31 176 ASN A N 1
ATOM 1427 C CA . ASN A 1 176 ? 24.857 1.849 -18.384 1.00 88.31 176 ASN A CA 1
ATOM 1428 C C . ASN A 1 176 ? 24.137 0.486 -18.293 1.00 88.31 176 ASN A C 1
ATOM 1430 O O . ASN A 1 176 ? 24.768 -0.521 -17.988 1.00 88.31 176 ASN A O 1
ATOM 1434 N N . CYS A 1 177 ? 22.818 0.452 -18.477 1.00 89.38 177 CYS A N 1
ATOM 1435 C CA . CYS A 1 177 ? 21.992 -0.751 -18.420 1.00 89.38 177 CYS A CA 1
ATOM 1436 C C . CYS A 1 177 ? 21.291 -0.955 -19.769 1.00 89.38 177 CYS A C 1
ATOM 1438 O O . CYS A 1 177 ? 21.088 -0.000 -20.520 1.00 89.38 177 CYS A O 1
ATOM 1440 N N . LYS A 1 178 ? 20.869 -2.186 -20.074 1.00 93.19 178 LYS A N 1
ATOM 1441 C CA . LYS A 1 178 ? 20.042 -2.444 -21.260 1.00 93.19 178 LYS A CA 1
ATOM 1442 C C . LYS A 1 178 ? 18.676 -1.780 -21.069 1.00 93.19 178 LYS A C 1
ATOM 1444 O O . LYS A 1 178 ? 17.991 -2.063 -20.088 1.00 93.19 178 LYS A O 1
ATOM 1449 N N . GLN A 1 179 ? 18.279 -0.911 -21.996 1.00 92.81 179 GLN A N 1
ATOM 1450 C CA . GLN A 1 179 ? 17.036 -0.143 -21.890 1.00 92.81 179 GLN A CA 1
ATOM 1451 C C . GLN A 1 179 ? 16.013 -0.549 -22.950 1.00 92.81 179 GLN A C 1
ATOM 1453 O O . GLN A 1 179 ? 16.347 -0.989 -24.049 1.00 92.81 179 GLN A O 1
ATOM 1458 N N . SER A 1 180 ? 14.736 -0.418 -22.615 1.00 90.75 180 SER A N 1
ATOM 1459 C CA . SER A 1 180 ? 13.616 -0.539 -23.546 1.00 90.75 180 SER A CA 1
ATOM 1460 C C . SER A 1 180 ? 12.710 0.656 -23.358 1.00 90.75 180 SER A C 1
ATOM 1462 O O . SER A 1 180 ? 11.971 0.753 -22.385 1.00 90.75 180 SER A O 1
ATOM 1464 N N . ILE A 1 181 ? 12.852 1.604 -24.274 1.00 89.56 181 ILE A N 1
ATOM 1465 C CA . ILE A 1 181 ? 12.258 2.926 -24.148 1.00 89.56 181 ILE A CA 1
ATOM 1466 C C . ILE A 1 181 ? 10.966 2.951 -24.953 1.00 89.56 181 ILE A C 1
ATOM 1468 O O . ILE A 1 181 ? 10.944 2.564 -26.122 1.00 89.56 181 ILE A O 1
ATOM 1472 N N . GLY A 1 182 ? 9.895 3.414 -24.321 1.00 82.94 182 GLY A N 1
ATOM 1473 C CA . GLY A 1 182 ? 8.620 3.665 -24.973 1.00 82.94 182 GLY A CA 1
ATOM 1474 C C . GLY A 1 182 ? 7.446 3.013 -24.257 1.00 82.94 182 GLY A C 1
ATOM 1475 O O . GLY A 1 182 ? 7.575 2.005 -23.564 1.00 82.94 182 GLY A O 1
ATOM 1476 N N . LYS A 1 183 ? 6.259 3.582 -24.483 1.00 79.50 183 LYS A N 1
ATOM 1477 C CA . LYS A 1 183 ? 5.023 3.212 -23.770 1.00 79.50 183 LYS A CA 1
ATOM 1478 C C . LYS A 1 183 ? 4.630 1.743 -23.915 1.00 79.50 183 LYS A C 1
ATOM 1480 O O . LYS A 1 183 ? 4.008 1.180 -23.023 1.00 79.50 183 LYS A O 1
ATOM 1485 N N . PHE A 1 184 ? 4.996 1.115 -25.031 1.00 81.62 184 PHE A N 1
ATOM 1486 C CA . PHE A 1 184 ? 4.719 -0.301 -25.272 1.00 81.62 184 PHE A CA 1
ATOM 1487 C C . PHE A 1 184 ? 5.366 -1.214 -24.215 1.00 81.62 184 PHE A C 1
ATOM 1489 O O . PHE A 1 184 ? 4.804 -2.252 -23.870 1.00 81.62 184 PHE A O 1
ATOM 1496 N N . PHE A 1 185 ? 6.514 -0.811 -23.660 1.00 83.00 185 PHE A N 1
ATOM 1497 C CA . PHE A 1 185 ? 7.250 -1.590 -22.664 1.00 83.00 185 PHE A CA 1
ATOM 1498 C C . PHE A 1 185 ? 6.829 -1.293 -21.216 1.00 83.00 185 PHE A C 1
ATOM 1500 O O . PHE A 1 185 ? 7.266 -2.002 -20.319 1.00 83.00 185 PHE A O 1
ATOM 1507 N N . THR A 1 186 ? 5.976 -0.288 -20.982 1.00 86.25 186 THR A N 1
ATOM 1508 C CA . THR A 1 186 ? 5.555 0.173 -19.642 1.00 86.25 186 THR A CA 1
ATOM 1509 C C . THR A 1 186 ? 4.072 -0.093 -19.352 1.00 86.25 186 THR A C 1
ATOM 1511 O O . THR A 1 186 ? 3.460 0.536 -18.488 1.00 86.25 186 THR A O 1
ATOM 1514 N N . VAL A 1 187 ? 3.442 -0.998 -20.105 1.00 85.75 187 VAL A N 1
ATOM 1515 C CA . VAL A 1 187 ? 2.004 -1.287 -19.969 1.00 85.75 187 VAL A CA 1
ATOM 1516 C C . VAL A 1 187 ? 1.684 -1.914 -18.605 1.00 85.75 187 VAL A C 1
ATOM 1518 O O . VAL A 1 187 ? 0.606 -1.680 -18.052 1.00 85.75 187 VAL A O 1
ATOM 1521 N N . GLY A 1 188 ? 2.606 -2.700 -18.037 1.00 86.31 188 GLY A N 1
ATOM 1522 C CA . GLY A 1 188 ? 2.415 -3.343 -16.740 1.00 86.31 188 GLY A CA 1
ATOM 1523 C C . GLY A 1 188 ? 2.334 -2.322 -15.606 1.00 86.31 188 GLY A C 1
ATOM 1524 O O . GLY A 1 188 ? 1.376 -2.325 -14.826 1.00 86.31 188 GLY A O 1
ATOM 1525 N N . ILE A 1 189 ? 3.309 -1.417 -15.543 1.00 87.75 189 ILE A N 1
ATOM 1526 C CA . ILE A 1 189 ? 3.395 -0.363 -14.536 1.00 87.75 189 ILE A CA 1
ATOM 1527 C C . ILE A 1 189 ? 2.289 0.683 -14.718 1.00 87.75 189 ILE A C 1
ATOM 1529 O O . ILE A 1 189 ? 1.714 1.130 -13.725 1.00 87.75 189 ILE A O 1
ATOM 1533 N N . GLU A 1 190 ? 1.873 0.985 -15.952 1.00 88.19 190 GLU A N 1
ATOM 1534 C CA . GLU A 1 190 ? 0.699 1.827 -16.215 1.00 88.19 190 GLU A CA 1
ATOM 1535 C C . GLU A 1 190 ? -0.593 1.176 -15.680 1.00 88.19 190 GLU A C 1
ATOM 1537 O O . GLU A 1 190 ? -1.397 1.816 -14.987 1.00 88.19 190 GLU A O 1
ATOM 1542 N N . GLY A 1 191 ? -0.770 -0.128 -15.916 1.00 84.19 191 GLY A N 1
ATOM 1543 C CA . GLY A 1 191 ? -1.870 -0.904 -15.344 1.00 84.19 191 GLY A CA 1
ATOM 1544 C C . GLY A 1 191 ? -1.853 -0.894 -13.811 1.00 84.19 191 GLY A C 1
ATOM 1545 O O . GLY A 1 191 ? -2.892 -0.701 -13.167 1.00 84.19 191 GLY A O 1
ATOM 1546 N N . ASN A 1 192 ? -0.672 -1.022 -13.203 1.00 87.31 192 ASN A N 1
ATOM 1547 C CA . ASN A 1 192 ? -0.515 -0.940 -11.753 1.00 87.31 192 ASN A CA 1
ATOM 1548 C C . ASN A 1 192 ? -0.794 0.473 -11.209 1.00 87.31 192 ASN A C 1
ATOM 1550 O O . ASN A 1 192 ? -1.474 0.616 -10.191 1.00 87.31 192 ASN A O 1
ATOM 1554 N N . ASN A 1 193 ? -0.379 1.524 -11.917 1.00 88.00 193 ASN A N 1
ATOM 1555 C CA . ASN A 1 193 ? -0.733 2.911 -11.612 1.00 88.00 193 ASN A CA 1
ATOM 1556 C C . ASN A 1 193 ? -2.255 3.098 -11.580 1.00 88.00 193 ASN A C 1
ATOM 1558 O O . ASN A 1 193 ? -2.789 3.716 -10.654 1.00 88.00 193 ASN A O 1
ATOM 1562 N N . CYS A 1 194 ? -2.972 2.529 -12.552 1.00 84.50 194 CYS A N 1
ATOM 1563 C CA . CYS A 1 194 ? -4.432 2.529 -12.570 1.00 84.50 194 CYS A CA 1
ATOM 1564 C C . CYS A 1 194 ? -5.007 1.803 -11.339 1.00 84.50 194 CYS A C 1
ATOM 1566 O O . CYS A 1 194 ? -5.813 2.363 -10.590 1.00 84.50 194 CYS A O 1
ATOM 1568 N N . LYS A 1 195 ? -4.513 0.595 -11.045 1.00 83.06 195 LYS A N 1
ATOM 1569 C CA . LYS A 1 195 ? -4.910 -0.207 -9.876 1.00 83.06 195 LYS A CA 1
ATOM 1570 C C . LYS A 1 195 ? -4.698 0.531 -8.549 1.00 83.06 195 LYS A C 1
ATOM 1572 O O . LYS A 1 195 ? -5.587 0.506 -7.697 1.00 83.06 195 LYS A O 1
ATOM 1577 N N . ILE A 1 196 ? -3.573 1.227 -8.376 1.00 84.69 196 ILE A N 1
ATOM 1578 C CA . ILE A 1 196 ? -3.291 2.056 -7.192 1.00 84.69 196 ILE A CA 1
ATOM 1579 C C . ILE A 1 196 ? -4.340 3.166 -7.050 1.00 84.69 196 ILE A C 1
ATOM 1581 O O . ILE A 1 196 ? -4.855 3.382 -5.950 1.00 84.69 196 ILE A O 1
ATOM 1585 N N . ARG A 1 197 ? -4.710 3.838 -8.152 1.00 82.56 197 ARG A N 1
ATOM 1586 C CA . ARG A 1 197 ? -5.748 4.887 -8.141 1.00 82.56 197 ARG A CA 1
ATOM 1587 C C . ARG A 1 197 ? -7.119 4.355 -7.738 1.00 82.56 197 ARG A C 1
ATOM 1589 O O . ARG A 1 197 ? -7.853 5.080 -7.078 1.00 82.56 197 ARG A O 1
ATOM 1596 N N . HIS A 1 198 ? -7.449 3.119 -8.105 1.00 76.12 198 HIS A N 1
ATOM 1597 C CA . HIS A 1 198 ? -8.706 2.483 -7.708 1.00 76.12 198 HIS A CA 1
ATOM 1598 C C . HIS A 1 198 ? -8.702 1.994 -6.254 1.00 76.12 198 HIS A C 1
ATOM 1600 O O . HIS A 1 198 ? -9.723 2.094 -5.580 1.00 76.12 198 HIS A O 1
ATOM 1606 N N . ARG A 1 199 ? -7.570 1.474 -5.761 1.00 77.31 199 ARG A N 1
ATOM 1607 C CA . ARG A 1 199 ? -7.467 0.886 -4.414 1.00 77.31 199 ARG A CA 1
ATOM 1608 C C . ARG A 1 199 ? -7.334 1.917 -3.305 1.00 77.31 199 ARG A C 1
ATOM 1610 O O . ARG A 1 199 ? -7.941 1.754 -2.254 1.00 77.31 199 ARG A O 1
ATOM 1617 N N . ILE A 1 200 ? -6.540 2.968 -3.510 1.00 78.50 200 ILE A N 1
ATOM 1618 C CA . ILE A 1 200 ? -6.293 3.962 -2.463 1.00 78.50 200 ILE A CA 1
ATOM 1619 C C . ILE A 1 200 ? -7.088 5.214 -2.765 1.00 78.50 200 ILE A C 1
ATOM 1621 O O . ILE A 1 200 ? -6.838 5.911 -3.750 1.00 78.50 200 ILE A O 1
ATOM 1625 N N . ARG A 1 201 ? -7.947 5.607 -1.822 1.00 74.12 201 ARG A N 1
ATOM 1626 C CA . ARG A 1 201 ? -8.723 6.841 -1.960 1.00 74.12 201 ARG A CA 1
ATOM 1627 C C . ARG A 1 201 ? -7.848 8.095 -2.121 1.00 74.12 201 ARG A C 1
ATOM 1629 O O . ARG A 1 201 ? -8.248 9.058 -2.759 1.00 74.12 201 ARG A O 1
ATOM 1636 N N . ARG A 1 202 ? -6.620 8.047 -1.600 1.00 74.50 202 ARG A N 1
ATOM 1637 C CA . ARG A 1 202 ? -5.590 9.100 -1.686 1.00 74.50 202 ARG A CA 1
ATOM 1638 C C . ARG A 1 202 ? -4.875 9.163 -3.044 1.00 74.50 202 ARG A C 1
ATOM 1640 O O . ARG A 1 202 ? -4.149 10.119 -3.291 1.00 74.50 202 ARG A O 1
ATOM 1647 N N . GLY A 1 203 ? -5.053 8.155 -3.901 1.00 65.19 203 GLY A N 1
ATOM 1648 C CA . GLY A 1 203 ? -4.551 8.128 -5.278 1.00 65.19 203 GLY A CA 1
ATOM 1649 C C . GLY A 1 203 ? -5.507 8.773 -6.295 1.00 65.19 203 GLY A C 1
ATOM 1650 O O . GLY A 1 203 ? -5.116 9.003 -7.446 1.00 65.19 203 GLY A O 1
ATOM 1651 N N . PHE A 1 204 ? -6.749 9.089 -5.895 1.00 63.44 204 PHE A N 1
ATOM 1652 C CA . PHE A 1 204 ? -7.722 9.754 -6.765 1.00 63.44 204 PHE A CA 1
ATOM 1653 C C . PHE A 1 204 ? -7.315 11.202 -7.064 1.00 63.44 204 PHE A C 1
ATOM 1655 O O . PHE A 1 204 ? -6.931 11.966 -6.185 1.00 63.44 204 PHE A O 1
ATOM 1662 N N . ARG A 1 205 ? -7.485 11.620 -8.324 1.00 57.44 205 ARG A N 1
ATOM 1663 C CA . ARG A 1 205 ? -7.120 12.966 -8.804 1.00 57.44 205 ARG A CA 1
ATOM 1664 C C . ARG A 1 205 ? -8.124 14.081 -8.431 1.00 57.44 205 ARG A C 1
ATOM 1666 O O . ARG A 1 205 ? -7.900 15.231 -8.798 1.00 57.44 205 ARG A O 1
ATOM 1673 N N . ARG A 1 206 ? -9.233 13.791 -7.726 1.00 47.19 206 ARG A N 1
ATOM 1674 C CA . ARG A 1 206 ? -10.299 14.779 -7.423 1.00 47.19 206 ARG A CA 1
ATOM 1675 C C . ARG A 1 206 ? -10.128 15.473 -6.061 1.00 47.19 206 ARG A C 1
ATOM 1677 O O . ARG A 1 206 ? -9.744 14.857 -5.072 1.00 47.19 206 ARG A O 1
ATOM 1684 N N . SER A 1 207 ? -10.518 16.749 -6.019 1.00 51.03 207 SER A N 1
ATOM 1685 C CA . SER A 1 207 ? -10.346 17.768 -4.960 1.00 51.03 207 SER A CA 1
ATOM 1686 C C . SER A 1 207 ? -10.894 17.458 -3.555 1.00 51.03 207 SER A C 1
ATOM 1688 O O . SER A 1 207 ? -10.810 18.316 -2.684 1.00 51.03 207 SER A O 1
ATOM 1690 N N . ARG A 1 208 ? -11.439 16.263 -3.297 1.00 53.28 208 ARG A N 1
ATOM 1691 C CA . ARG A 1 208 ? -12.081 15.910 -2.014 1.00 53.28 208 ARG A CA 1
ATOM 1692 C C . ARG A 1 208 ? -11.409 14.764 -1.251 1.00 53.28 208 ARG A C 1
ATOM 1694 O O . ARG A 1 208 ? -11.668 14.604 -0.065 1.00 53.28 208 ARG A O 1
ATOM 1701 N N . ASN A 1 209 ? -10.524 14.001 -1.896 1.00 61.72 209 ASN A N 1
ATOM 1702 C CA . ASN A 1 209 ? -9.949 12.775 -1.332 1.00 61.72 209 ASN A CA 1
ATOM 1703 C C . ASN A 1 209 ? -8.414 12.851 -1.240 1.00 61.72 209 ASN A C 1
ATOM 1705 O O . ASN A 1 209 ? -7.706 12.051 -1.843 1.00 61.72 209 ASN A O 1
ATOM 1709 N N . PHE A 1 210 ? -7.890 13.822 -0.488 1.00 67.31 210 PHE A N 1
ATOM 1710 C CA . PHE A 1 210 ? -6.447 14.019 -0.309 1.00 67.31 210 PHE A CA 1
ATOM 1711 C C . PHE A 1 210 ? -6.005 13.836 1.143 1.00 67.31 210 PHE A C 1
ATOM 1713 O O . PHE A 1 210 ? -6.774 14.014 2.091 1.00 67.31 210 PHE A O 1
ATOM 1720 N N . SER A 1 211 ? -4.734 13.483 1.328 1.00 78.44 211 SER A N 1
ATOM 1721 C CA . SER A 1 211 ? -4.127 13.477 2.659 1.00 78.44 211 SER A CA 1
ATOM 1722 C C . SER A 1 211 ? -3.934 14.903 3.146 1.00 78.44 211 SER A C 1
ATOM 1724 O O . SER A 1 211 ? -3.352 15.707 2.433 1.00 78.44 211 SER A O 1
ATOM 1726 N N . LYS A 1 212 ? -4.339 15.208 4.380 1.00 83.19 212 LYS A N 1
ATOM 1727 C CA . LYS A 1 212 ? -4.016 16.496 5.019 1.00 83.19 212 LYS A CA 1
ATOM 1728 C C . LYS A 1 212 ? -2.591 16.559 5.584 1.00 83.19 212 LYS A C 1
ATOM 1730 O O . LYS A 1 212 ? -2.063 17.645 5.754 1.00 83.19 212 LYS A O 1
ATOM 1735 N N . LYS A 1 213 ? -2.001 15.399 5.891 1.00 87.56 213 LYS A N 1
ATOM 1736 C CA . LYS A 1 213 ? -0.664 15.241 6.481 1.00 87.56 213 LYS A CA 1
ATOM 1737 C C . LYS A 1 213 ? 0.189 14.323 5.612 1.00 87.56 213 LYS A C 1
ATOM 1739 O O . LYS A 1 213 ? -0.350 13.351 5.069 1.00 87.56 213 LYS A O 1
ATOM 1744 N N . ILE A 1 214 ? 1.476 14.634 5.483 1.00 88.69 214 ILE A N 1
ATOM 1745 C CA . ILE A 1 214 ? 2.407 13.911 4.607 1.00 88.69 214 ILE A CA 1
ATOM 1746 C C . ILE A 1 214 ? 2.740 12.525 5.166 1.00 88.69 214 ILE A C 1
ATOM 1748 O O . ILE A 1 214 ? 2.716 11.545 4.428 1.00 88.69 214 ILE A O 1
ATOM 1752 N N . GLU A 1 215 ? 2.877 12.402 6.483 1.00 90.06 215 GLU A N 1
ATOM 1753 C CA . GLU A 1 215 ? 3.189 11.146 7.171 1.00 90.06 215 GLU A CA 1
ATOM 1754 C C . GLU A 1 215 ? 2.081 10.115 6.930 1.00 90.06 215 GLU A C 1
ATOM 1756 O O . GLU A 1 215 ? 2.327 8.985 6.512 1.00 90.06 215 GLU A O 1
ATOM 1761 N N . ASN A 1 216 ? 0.822 10.540 7.082 1.00 89.19 216 ASN A N 1
ATOM 1762 C CA . ASN A 1 216 ? -0.347 9.701 6.805 1.00 89.19 216 ASN A CA 1
ATOM 1763 C C . ASN A 1 216 ? -0.463 9.328 5.322 1.00 89.19 216 ASN A C 1
ATOM 1765 O O . ASN A 1 216 ? -1.116 8.339 4.988 1.00 89.19 216 ASN A O 1
ATOM 1769 N N . HIS A 1 217 ? 0.073 10.163 4.427 1.00 89.38 217 HIS A N 1
ATOM 1770 C CA . HIS A 1 217 ? 0.108 9.861 3.003 1.00 89.38 217 HIS A CA 1
ATOM 1771 C C . HIS A 1 217 ? 1.084 8.718 2.744 1.00 89.38 217 HIS A C 1
ATOM 1773 O O . HIS A 1 217 ? 0.669 7.701 2.201 1.00 89.38 217 HIS A O 1
ATOM 1779 N N . PHE A 1 218 ? 2.328 8.848 3.204 1.00 91.88 218 PHE A N 1
ATOM 1780 C CA . PHE A 1 218 ? 3.360 7.836 2.993 1.00 91.88 218 PHE A CA 1
ATOM 1781 C C . PHE A 1 218 ? 2.988 6.503 3.642 1.00 91.88 218 PHE A C 1
ATOM 1783 O O . PHE A 1 218 ? 2.941 5.500 2.938 1.00 91.88 218 PHE A O 1
ATOM 1790 N N . LYS A 1 219 ? 2.528 6.504 4.901 1.00 90.94 219 LYS A N 1
ATOM 1791 C CA . LYS A 1 219 ? 2.063 5.283 5.587 1.00 90.94 219 LYS A CA 1
ATOM 1792 C C . LYS A 1 219 ? 0.957 4.538 4.834 1.00 90.94 219 LYS A C 1
ATOM 1794 O O . LYS A 1 219 ? 0.927 3.311 4.822 1.00 90.94 219 LYS A O 1
ATOM 1799 N N . ALA A 1 220 ? 0.039 5.260 4.188 1.00 88.88 220 ALA A N 1
ATOM 1800 C CA . ALA A 1 220 ? -1.029 4.632 3.409 1.00 88.88 220 ALA A CA 1
ATOM 1801 C C . ALA A 1 220 ? -0.506 3.960 2.129 1.00 88.88 220 ALA A C 1
ATOM 1803 O O . ALA A 1 220 ? -1.018 2.910 1.731 1.00 88.88 220 ALA A O 1
ATOM 1804 N N . PHE A 1 221 ? 0.506 4.551 1.491 1.00 90.75 221 PHE A N 1
ATOM 1805 C CA . PHE A 1 221 ? 1.183 3.944 0.347 1.00 90.75 221 PHE A CA 1
ATOM 1806 C C . PHE A 1 221 ? 2.037 2.750 0.776 1.00 90.75 221 PHE A C 1
ATOM 1808 O O . PHE A 1 221 ? 1.922 1.703 0.146 1.00 90.75 221 PHE A O 1
ATOM 1815 N N . ASP A 1 222 ? 2.775 2.854 1.885 1.00 90.62 222 ASP A N 1
ATOM 1816 C CA . ASP A 1 222 ? 3.553 1.749 2.460 1.00 90.62 222 ASP A CA 1
ATOM 1817 C C . ASP A 1 222 ? 2.660 0.520 2.708 1.00 90.62 222 ASP A C 1
ATOM 1819 O O . ASP A 1 222 ? 2.938 -0.576 2.218 1.00 90.62 222 ASP A O 1
ATOM 1823 N N . LEU A 1 223 ? 1.521 0.722 3.384 1.00 89.44 223 LEU A N 1
ATOM 1824 C CA . LEU A 1 223 ? 0.515 -0.317 3.620 1.00 89.44 223 LEU A CA 1
ATOM 1825 C C . LEU A 1 223 ? -0.021 -0.909 2.304 1.00 89.44 223 LEU A C 1
ATOM 1827 O O . LEU A 1 223 ? -0.185 -2.125 2.179 1.00 89.44 223 LEU A O 1
ATOM 1831 N N . THR A 1 224 ? -0.308 -0.073 1.306 1.00 87.00 224 THR A N 1
ATOM 1832 C CA . THR A 1 224 ? -0.880 -0.559 0.041 1.00 87.00 224 THR A CA 1
ATOM 1833 C C . THR A 1 224 ? 0.129 -1.348 -0.781 1.00 87.00 224 THR A C 1
ATOM 1835 O O . THR A 1 224 ? -0.229 -2.353 -1.395 1.00 87.00 224 THR A O 1
ATOM 1838 N N . PHE A 1 225 ? 1.386 -0.916 -0.806 1.00 88.19 225 PHE A N 1
ATOM 1839 C CA . PHE A 1 225 ? 2.436 -1.599 -1.553 1.00 88.19 225 PHE A CA 1
ATOM 1840 C C . PHE A 1 225 ? 2.778 -2.929 -0.898 1.00 88.19 225 PHE A C 1
ATOM 1842 O O . PHE A 1 225 ? 2.817 -3.943 -1.587 1.00 88.19 225 PHE A O 1
ATOM 1849 N N . PHE A 1 226 ? 2.861 -2.961 0.432 1.00 84.56 226 PHE A N 1
ATOM 1850 C CA . PHE A 1 226 ? 3.033 -4.197 1.186 1.00 84.56 226 PHE A CA 1
ATOM 1851 C C . PHE A 1 226 ? 1.896 -5.203 0.950 1.00 84.56 226 PHE A C 1
ATOM 1853 O O . PHE A 1 226 ? 2.125 -6.359 0.605 1.00 84.56 226 PHE A O 1
ATOM 1860 N N . THR A 1 227 ? 0.641 -4.766 1.063 1.00 72.88 227 THR A N 1
ATOM 1861 C CA . THR A 1 227 ? -0.521 -5.659 0.883 1.00 72.88 227 THR A CA 1
ATOM 1862 C C . THR A 1 227 ? -0.750 -6.077 -0.568 1.00 72.88 227 THR A C 1
ATOM 1864 O O . THR A 1 227 ? -1.306 -7.146 -0.817 1.00 72.88 227 THR A O 1
ATOM 1867 N N . SER A 1 228 ? -0.301 -5.281 -1.544 1.00 59.69 228 SER A N 1
ATOM 1868 C CA . SER A 1 228 ? -0.375 -5.652 -2.962 1.00 59.69 228 SER A CA 1
ATOM 1869 C C . SER A 1 228 ? 0.561 -6.814 -3.312 1.00 59.69 228 SER A C 1
ATOM 1871 O O . SER A 1 228 ? 0.225 -7.579 -4.210 1.00 59.69 228 SER A O 1
ATOM 1873 N N . ILE A 1 229 ? 1.650 -7.003 -2.555 1.00 52.94 229 ILE A N 1
ATOM 1874 C CA . ILE A 1 229 ? 2.582 -8.138 -2.666 1.00 52.94 229 ILE A CA 1
ATOM 1875 C C . ILE A 1 229 ? 1.985 -9.428 -2.062 1.00 52.94 229 ILE A C 1
ATOM 1877 O O . ILE A 1 229 ? 2.278 -10.524 -2.549 1.00 52.94 229 ILE A O 1
ATOM 1881 N N . MET A 1 230 ? 1.111 -9.302 -1.051 1.00 40.06 230 MET A N 1
ATOM 1882 C CA . MET A 1 230 ? 0.473 -10.412 -0.316 1.00 40.06 230 MET A CA 1
ATOM 1883 C C . MET A 1 230 ? -0.878 -10.876 -0.889 1.00 40.06 230 MET A C 1
ATOM 1885 O O . MET A 1 230 ? -1.529 -11.744 -0.309 1.00 40.06 230 MET A O 1
ATOM 1889 N N . ALA A 1 231 ? -1.322 -10.324 -2.021 1.00 42.69 231 ALA A N 1
ATOM 1890 C CA . ALA A 1 231 ? -2.644 -10.590 -2.598 1.00 42.69 231 ALA A CA 1
ATOM 1891 C C . ALA A 1 231 ? -2.854 -12.027 -3.139 1.00 42.69 231 ALA A C 1
ATOM 1893 O O . ALA A 1 231 ? -3.859 -12.270 -3.802 1.00 42.69 231 ALA A O 1
ATOM 1894 N N . SER A 1 232 ? -1.955 -12.968 -2.829 1.00 36.28 232 SER A N 1
ATOM 1895 C CA . SER A 1 232 ? -2.138 -14.411 -3.035 1.00 36.28 232 SER A CA 1
ATOM 1896 C C . SER A 1 232 ? -2.793 -15.129 -1.843 1.00 36.28 232 SER A C 1
ATOM 1898 O O . SER A 1 232 ? -3.078 -16.316 -1.945 1.00 36.28 232 SER A O 1
ATOM 1900 N N . PHE A 1 233 ? -3.061 -14.457 -0.715 1.00 31.59 233 PHE A N 1
ATOM 1901 C CA . PHE A 1 233 ? -3.689 -15.100 0.447 1.00 31.59 233 PHE A CA 1
ATOM 1902 C C . PHE A 1 233 ? -5.216 -14.905 0.484 1.00 31.59 233 PHE A C 1
ATOM 1904 O O . PHE A 1 233 ? -5.720 -13.853 0.875 1.00 31.59 233 PHE A O 1
ATOM 1911 N N . ASN A 1 234 ? -5.914 -15.970 0.073 1.00 31.28 234 ASN A N 1
ATOM 1912 C CA . ASN A 1 234 ? -7.268 -16.402 0.445 1.00 31.28 234 ASN A CA 1
ATOM 1913 C C . ASN A 1 234 ? -8.372 -15.334 0.549 1.00 31.28 234 ASN A C 1
ATOM 1915 O O . ASN A 1 234 ? -8.689 -14.817 1.622 1.00 31.28 234 ASN A O 1
ATOM 1919 N N . VAL A 1 235 ? -9.072 -15.127 -0.571 1.00 30.91 235 VAL A N 1
ATOM 1920 C CA . VAL A 1 235 ? -10.490 -14.735 -0.570 1.00 30.91 235 VAL A CA 1
ATOM 1921 C C . VAL A 1 235 ? -11.312 -16.020 -0.454 1.00 30.91 235 VAL A C 1
ATOM 1923 O O . VAL A 1 235 ? -11.790 -16.548 -1.450 1.00 30.91 235 VAL A O 1
ATOM 1926 N N . SER A 1 236 ? -11.413 -16.580 0.747 1.00 31.30 236 SER A N 1
ATOM 1927 C CA . SER A 1 236 ? -12.233 -17.780 0.977 1.00 31.30 236 SER A CA 1
ATOM 1928 C C . SER A 1 236 ? -12.931 -17.801 2.333 1.00 31.30 236 SER A C 1
ATOM 1930 O O . SER A 1 236 ? -13.374 -18.848 2.781 1.00 31.30 236 SER A O 1
ATOM 1932 N N . ILE A 1 237 ? -13.105 -16.647 2.984 1.00 35.19 237 ILE A N 1
ATOM 1933 C CA . ILE A 1 237 ? -14.004 -16.536 4.138 1.00 35.19 237 ILE A CA 1
ATOM 1934 C C . ILE A 1 237 ? -14.744 -15.202 4.033 1.00 35.19 237 ILE A C 1
ATOM 1936 O O . ILE A 1 237 ? -14.105 -14.167 3.846 1.00 35.19 237 ILE A O 1
ATOM 1940 N N . LEU A 1 238 ? -16.072 -15.256 4.193 1.00 30.05 238 LEU A N 1
ATOM 1941 C CA . LEU A 1 238 ? -17.089 -14.197 4.044 1.00 30.05 238 LEU A CA 1
ATOM 1942 C C . LEU A 1 238 ? -17.797 -14.117 2.681 1.00 30.05 238 LEU A C 1
ATOM 1944 O O . LEU A 1 238 ? -17.909 -13.034 2.125 1.00 30.05 238 LEU A O 1
ATOM 1948 N N . PHE A 1 239 ? -18.357 -15.224 2.191 1.00 29.48 239 PHE A N 1
ATOM 1949 C CA . PHE A 1 239 ? -19.609 -15.166 1.420 1.00 29.48 239 PHE A CA 1
ATOM 1950 C C . PHE A 1 239 ? -20.464 -16.406 1.704 1.00 29.48 239 PHE A C 1
ATOM 1952 O O . PHE A 1 239 ? -20.763 -17.188 0.813 1.00 29.48 239 PHE A O 1
ATOM 1959 N N . GLU A 1 240 ? -20.903 -16.571 2.949 1.00 34.44 240 GLU A N 1
ATOM 1960 C CA . GLU A 1 240 ? -22.279 -17.035 3.129 1.00 34.44 240 GLU A CA 1
ATOM 1961 C C . GLU A 1 240 ? -23.123 -15.769 3.100 1.00 34.44 240 GLU A C 1
ATOM 1963 O O . GLU A 1 240 ? -23.302 -15.092 4.109 1.00 34.44 240 GLU A O 1
ATOM 1968 N N . THR A 1 241 ? -23.525 -15.349 1.901 1.00 36.22 241 THR A N 1
ATOM 1969 C CA . THR A 1 241 ? -24.586 -14.356 1.774 1.00 36.22 241 THR A CA 1
ATOM 1970 C C . THR A 1 241 ? -25.852 -15.014 2.313 1.00 36.22 241 THR A C 1
ATOM 1972 O O . THR A 1 241 ? -26.310 -15.979 1.694 1.00 36.22 241 THR A O 1
ATOM 1975 N N . PRO A 1 242 ? -26.457 -14.532 3.413 1.00 38.94 242 PRO A N 1
ATOM 1976 C CA . PRO A 1 242 ? -27.845 -14.871 3.654 1.00 38.94 242 PRO A CA 1
ATOM 1977 C C . PRO A 1 242 ? -28.624 -14.376 2.426 1.00 38.94 242 PRO A C 1
ATOM 1979 O O . PRO A 1 242 ? -28.307 -13.291 1.918 1.00 38.94 242 PRO A O 1
ATOM 1982 N N . PRO A 1 243 ? -29.605 -15.134 1.911 1.00 45.50 243 PRO A N 1
ATOM 1983 C CA . PRO A 1 243 ? -30.487 -14.619 0.877 1.00 45.50 243 PRO A CA 1
ATOM 1984 C C . PRO A 1 243 ? -31.023 -13.266 1.351 1.00 45.50 243 PRO A C 1
ATOM 1986 O O . PRO A 1 243 ? -31.504 -13.138 2.478 1.00 45.50 243 PRO A O 1
ATOM 1989 N N . ILE A 1 244 ? -30.873 -12.246 0.501 1.00 49.84 244 ILE A N 1
ATOM 1990 C CA . ILE A 1 244 ? -31.112 -10.823 0.804 1.00 49.84 244 ILE A CA 1
ATOM 1991 C C . ILE A 1 244 ? -32.499 -10.569 1.432 1.00 49.84 244 ILE A C 1
ATOM 1993 O O . ILE A 1 244 ? -32.707 -9.571 2.116 1.00 49.84 244 ILE A O 1
ATOM 1997 N N . PHE A 1 245 ? -33.422 -11.513 1.243 1.00 45.44 245 PHE A N 1
ATOM 1998 C CA . PHE A 1 245 ? -34.776 -11.534 1.775 1.00 45.44 245 PHE A CA 1
ATOM 1999 C C . PHE A 1 245 ? -34.867 -11.663 3.305 1.00 45.44 245 PHE A C 1
ATOM 2001 O O . PHE A 1 245 ? -35.813 -11.138 3.876 1.00 45.44 245 PHE A O 1
ATOM 2008 N N . ASN A 1 246 ? -33.886 -12.259 3.997 1.00 46.88 246 ASN A N 1
ATOM 2009 C CA . ASN A 1 246 ? -33.939 -12.403 5.465 1.00 46.88 246 ASN A CA 1
ATOM 2010 C C . ASN A 1 246 ? -33.480 -11.156 6.244 1.00 46.88 246 ASN A C 1
ATOM 2012 O O . ASN A 1 246 ? -33.563 -11.132 7.469 1.00 46.88 246 ASN A O 1
ATOM 2016 N N . ILE A 1 247 ? -32.971 -10.125 5.561 1.00 49.34 247 ILE A N 1
ATOM 2017 C CA . ILE A 1 247 ? -32.513 -8.876 6.198 1.00 49.34 247 ILE A CA 1
ATOM 2018 C C . ILE A 1 247 ? -33.673 -7.893 6.405 1.00 49.34 247 ILE A C 1
ATOM 2020 O O . ILE A 1 247 ? -33.569 -6.962 7.205 1.00 49.34 247 ILE A O 1
ATOM 2024 N N . PHE A 1 248 ? -34.792 -8.099 5.715 1.00 51.19 248 PHE A N 1
ATOM 2025 C CA . PHE A 1 248 ? -35.874 -7.138 5.691 1.00 51.19 248 PHE A CA 1
ATOM 2026 C C . PHE A 1 248 ? -37.226 -7.813 5.936 1.00 51.19 248 PHE A C 1
ATOM 2028 O O . PHE A 1 248 ? -37.785 -8.450 5.048 1.00 51.19 248 PHE A O 1
ATOM 2035 N N . SER A 1 249 ? -37.781 -7.623 7.133 1.00 48.28 249 SER A N 1
ATOM 2036 C CA . SER A 1 249 ? -39.201 -7.873 7.391 1.00 48.28 249 SER A CA 1
ATOM 2037 C C . SER A 1 249 ? -40.014 -6.808 6.654 1.00 48.28 249 SER A C 1
ATOM 2039 O O . SER A 1 249 ? -40.197 -5.700 7.158 1.00 48.28 249 SER A O 1
ATOM 2041 N N . PHE A 1 250 ? -40.418 -7.095 5.418 1.00 55.34 250 PHE A N 1
ATOM 2042 C CA . PHE A 1 250 ? -41.244 -6.187 4.632 1.00 55.34 250 PHE A CA 1
ATOM 2043 C C . PHE A 1 250 ? -42.709 -6.634 4.656 1.00 55.34 250 PHE A C 1
ATOM 2045 O O . PHE A 1 250 ? -43.049 -7.631 4.029 1.00 55.34 250 PHE A O 1
ATOM 2052 N N . ASP A 1 251 ? -43.589 -5.858 5.292 1.00 56.62 251 ASP A N 1
ATOM 2053 C CA . ASP A 1 251 ? -45.042 -6.082 5.194 1.00 56.62 251 ASP A CA 1
ATOM 2054 C C . ASP A 1 251 ? -45.610 -5.568 3.856 1.00 56.62 251 ASP A C 1
ATOM 2056 O O . ASP A 1 251 ? -46.600 -6.087 3.343 1.00 56.62 251 ASP A O 1
ATOM 2060 N N . LYS A 1 252 ? -44.970 -4.542 3.266 1.00 59.81 252 LYS A N 1
ATOM 2061 C CA . LYS A 1 252 ? -45.255 -3.993 1.928 1.00 59.81 252 LYS A CA 1
ATOM 2062 C C . LYS A 1 252 ? -43.968 -3.466 1.288 1.00 59.81 252 LYS A C 1
ATOM 2064 O O . LYS A 1 252 ? -43.242 -2.690 1.910 1.00 59.81 252 LYS A O 1
ATOM 2069 N N . VAL A 1 253 ? -43.707 -3.843 0.036 1.00 70.81 253 VAL A N 1
ATOM 2070 C CA . VAL A 1 253 ? -42.583 -3.334 -0.770 1.00 70.81 253 VAL A CA 1
ATOM 2071 C C . VAL A 1 253 ? -43.093 -2.550 -1.970 1.00 70.81 253 VAL A C 1
ATOM 2073 O O . VAL A 1 253 ? -44.074 -2.934 -2.602 1.00 70.81 253 VAL A O 1
ATOM 2076 N N . GLN A 1 254 ? -42.407 -1.461 -2.309 1.00 81.38 254 GLN A N 1
ATOM 2077 C CA . GLN A 1 254 ? -42.616 -0.778 -3.578 1.00 81.38 254 GLN A CA 1
ATOM 2078 C C . GLN A 1 254 ? -41.613 -1.325 -4.589 1.00 81.38 254 GLN A C 1
ATOM 2080 O O . GLN A 1 254 ? -40.407 -1.270 -4.360 1.00 81.38 254 GLN A O 1
ATOM 2085 N N . LEU A 1 255 ? -42.107 -1.845 -5.707 1.00 85.06 255 LEU A N 1
ATOM 2086 C CA . LEU A 1 255 ? -41.263 -2.288 -6.808 1.00 85.06 255 LEU A CA 1
ATOM 2087 C C . LEU A 1 255 ? -41.048 -1.146 -7.798 1.00 85.06 255 LEU A C 1
ATOM 2089 O O . LEU A 1 255 ? -41.959 -0.370 -8.084 1.00 85.06 255 LEU A O 1
ATOM 2093 N N . THR A 1 256 ? -39.838 -1.059 -8.336 1.00 86.75 256 THR A N 1
ATOM 2094 C CA . THR A 1 256 ? -39.506 -0.188 -9.459 1.00 86.75 256 THR A CA 1
ATOM 2095 C C . THR A 1 256 ? -38.837 -0.999 -10.557 1.00 86.75 256 THR A C 1
ATOM 2097 O O . THR A 1 256 ? -38.049 -1.907 -10.289 1.00 86.75 256 THR A O 1
ATOM 2100 N N . LEU A 1 257 ? -39.169 -0.674 -11.800 1.00 87.62 257 LEU A N 1
ATOM 2101 C CA . LEU A 1 257 ? -38.501 -1.197 -12.980 1.00 87.62 257 LEU A CA 1
ATOM 2102 C C . LEU A 1 257 ? -37.672 -0.077 -13.575 1.00 87.62 257 LEU A C 1
ATOM 2104 O O . LEU A 1 257 ? -38.216 0.960 -13.952 1.00 87.62 257 LEU A O 1
ATOM 2108 N N . ASP A 1 258 ? -36.377 -0.316 -13.710 1.00 84.50 258 ASP A N 1
ATOM 2109 C CA . ASP A 1 258 ? -35.499 0.609 -14.404 1.00 84.50 258 ASP A CA 1
ATOM 2110 C C . ASP A 1 258 ? -34.576 -0.128 -15.371 1.00 84.50 258 ASP A C 1
ATOM 2112 O O . ASP A 1 258 ? -34.301 -1.324 -15.252 1.00 84.50 258 ASP A O 1
ATOM 2116 N N . ARG A 1 259 ? -34.116 0.599 -16.384 1.00 83.75 259 ARG A N 1
ATOM 2117 C CA . ARG A 1 259 ? -33.198 0.099 -17.399 1.00 83.75 259 ARG A CA 1
ATOM 2118 C C . ARG A 1 259 ? -31.945 0.946 -17.360 1.00 83.75 259 ARG A C 1
ATOM 2120 O O . ARG A 1 259 ? -32.006 2.155 -17.548 1.00 83.75 259 ARG A O 1
ATOM 2127 N N . THR A 1 260 ? -30.786 0.316 -17.252 1.00 84.06 260 THR A N 1
ATOM 2128 C CA . THR A 1 260 ? -29.498 1.010 -17.293 1.00 84.06 260 THR A CA 1
ATOM 2129 C C . THR A 1 260 ? -28.687 0.582 -18.515 1.00 84.06 260 THR A C 1
ATOM 2131 O O . THR A 1 260 ? -28.705 -0.584 -18.911 1.00 84.06 260 THR A O 1
ATOM 2134 N N . ASN A 1 261 ? -28.011 1.542 -19.148 1.00 81.94 261 ASN A N 1
ATOM 2135 C CA . ASN A 1 261 ? -27.111 1.303 -20.273 1.00 81.94 261 ASN A CA 1
ATOM 2136 C C . ASN A 1 261 ? -25.671 1.494 -19.801 1.00 81.94 261 ASN A C 1
ATOM 2138 O O . ASN A 1 261 ? -25.298 2.563 -19.320 1.00 81.94 261 ASN A O 1
ATOM 2142 N N . TRP A 1 262 ? -24.880 0.439 -19.929 1.00 80.19 262 TRP A N 1
ATOM 2143 C CA . TRP A 1 262 ? -23.473 0.407 -19.568 1.00 80.19 262 TRP A CA 1
ATOM 2144 C C . TRP A 1 262 ? -22.641 0.234 -20.830 1.00 80.19 262 TRP A C 1
ATOM 2146 O O . TRP A 1 262 ? -23.100 -0.341 -21.813 1.00 80.19 262 TRP A O 1
ATOM 2156 N N . LYS A 1 263 ? -21.391 0.694 -20.797 1.00 75.06 263 LYS A N 1
ATOM 2157 C CA . LYS A 1 263 ? -20.437 0.467 -21.885 1.00 75.06 263 LYS A CA 1
ATOM 2158 C C . LYS A 1 263 ? -19.286 -0.398 -21.410 1.00 75.06 263 LYS A C 1
ATOM 2160 O O . LYS A 1 263 ? -18.598 -0.047 -20.454 1.00 75.06 263 LYS A O 1
ATOM 2165 N N . TRP A 1 264 ? -19.049 -1.495 -22.120 1.00 65.12 264 TRP A N 1
ATOM 2166 C CA . TRP A 1 264 ? -17.848 -2.312 -21.997 1.00 65.12 264 TRP A CA 1
ATOM 2167 C C . TRP A 1 264 ? -16.987 -2.128 -23.248 1.00 65.12 264 TRP A C 1
ATOM 2169 O O . TRP A 1 264 ? -17.188 -2.768 -24.285 1.00 65.12 264 TRP A O 1
ATOM 2179 N N . GLY A 1 265 ? -16.052 -1.179 -23.182 1.00 80.56 265 GLY A N 1
ATOM 2180 C CA . GLY A 1 265 ? -15.310 -0.723 -24.357 1.00 80.56 265 GLY A CA 1
ATOM 2181 C C . GLY A 1 265 ? -16.253 -0.116 -25.402 1.00 80.56 265 GLY A C 1
ATOM 2182 O O . GLY A 1 265 ? -16.923 0.878 -25.128 1.00 80.56 265 GLY A O 1
ATOM 2183 N N . LYS A 1 266 ? -16.313 -0.724 -26.596 1.00 76.75 266 LYS A N 1
ATOM 2184 C CA . LYS A 1 266 ? -17.237 -0.330 -27.678 1.00 76.75 266 LYS A CA 1
ATOM 2185 C C . LYS A 1 266 ? -18.602 -1.039 -27.622 1.00 76.75 266 LYS A C 1
ATOM 2187 O O . LYS A 1 266 ? -19.462 -0.715 -28.432 1.00 76.75 266 LYS A O 1
ATOM 2192 N N . ARG A 1 267 ? -18.797 -2.016 -26.725 1.00 74.06 267 ARG A N 1
ATOM 2193 C CA . ARG A 1 267 ? -20.046 -2.790 -26.614 1.00 74.06 267 ARG A CA 1
ATOM 2194 C C . ARG A 1 267 ? -20.993 -2.137 -25.609 1.00 74.06 267 ARG A C 1
ATOM 2196 O O . ARG A 1 267 ? -20.588 -1.860 -24.481 1.00 74.06 267 ARG A O 1
ATOM 2203 N N . ASP A 1 268 ? -22.242 -1.930 -26.010 1.00 79.19 268 ASP A N 1
ATOM 2204 C CA . ASP A 1 268 ? -23.316 -1.509 -25.109 1.00 79.19 268 ASP A CA 1
ATOM 2205 C C . ASP A 1 268 ? -23.881 -2.732 -24.367 1.00 79.19 268 ASP A C 1
ATOM 2207 O O . ASP A 1 268 ? -24.184 -3.756 -24.977 1.00 79.19 268 ASP A O 1
ATOM 2211 N N . ILE A 1 269 ? -24.033 -2.622 -23.050 1.00 83.62 269 ILE A N 1
ATOM 2212 C CA . ILE A 1 269 ? -24.667 -3.611 -22.177 1.00 83.62 269 ILE A CA 1
ATOM 2213 C C . ILE A 1 269 ? -25.933 -2.967 -21.624 1.00 83.62 269 ILE A C 1
ATOM 2215 O O . ILE A 1 269 ? -25.866 -2.052 -20.804 1.00 83.62 269 ILE A O 1
ATOM 2219 N N . ASN A 1 270 ? -27.094 -3.433 -22.077 1.00 86.75 270 ASN A N 1
ATOM 2220 C CA . ASN A 1 270 ? -28.374 -2.979 -21.547 1.00 86.75 270 ASN A CA 1
ATOM 2221 C C . ASN A 1 270 ? -28.881 -3.953 -20.499 1.00 86.75 270 ASN A C 1
ATOM 2223 O O . ASN A 1 270 ? -29.043 -5.137 -20.777 1.00 86.75 270 ASN A O 1
ATOM 2227 N N . ILE A 1 271 ? -29.139 -3.440 -19.301 1.00 88.62 271 ILE A N 1
ATOM 2228 C CA . ILE A 1 271 ? -29.641 -4.230 -18.183 1.00 88.62 271 ILE A CA 1
ATOM 2229 C C . ILE A 1 271 ? -31.011 -3.690 -17.800 1.00 88.62 271 ILE A C 1
ATOM 2231 O O . ILE A 1 271 ? -31.134 -2.523 -17.429 1.00 88.62 271 ILE A O 1
ATOM 2235 N N . LEU A 1 272 ? -32.034 -4.534 -17.902 1.00 89.69 272 LEU A N 1
ATOM 2236 C CA . LEU A 1 272 ? -33.358 -4.268 -17.348 1.00 89.69 272 LEU A CA 1
ATOM 2237 C C . LEU A 1 272 ? -33.416 -4.882 -15.952 1.00 89.69 272 LEU A C 1
ATOM 2239 O O . LEU A 1 272 ? -33.105 -6.063 -15.800 1.00 89.69 272 LEU A O 1
ATOM 2243 N N . MET A 1 273 ? -33.777 -4.089 -14.948 1.00 89.94 273 MET A N 1
ATOM 2244 C CA . MET A 1 273 ? -33.757 -4.475 -13.541 1.00 89.94 273 MET A CA 1
ATOM 2245 C C . MET A 1 273 ? -35.117 -4.220 -12.896 1.00 89.94 273 MET A C 1
ATOM 2247 O O . MET A 1 273 ? -35.671 -3.130 -13.021 1.00 89.94 273 MET A O 1
ATOM 2251 N N . LEU A 1 274 ? -35.615 -5.213 -12.166 1.00 88.25 274 LEU A N 1
ATOM 2252 C CA . LEU A 1 274 ? -36.647 -5.057 -11.152 1.00 88.25 274 LEU A CA 1
ATOM 2253 C C . LEU A 1 274 ? -35.941 -4.837 -9.814 1.00 88.25 274 LEU A C 1
ATOM 2255 O O . LEU A 1 274 ? -35.011 -5.571 -9.473 1.00 88.25 274 LEU A O 1
ATOM 2259 N N . ALA A 1 275 ? -36.357 -3.819 -9.072 1.00 84.50 275 ALA A N 1
ATOM 2260 C CA . ALA A 1 275 ? -35.761 -3.431 -7.805 1.00 84.50 275 ALA A CA 1
ATOM 2261 C C . ALA A 1 275 ? -36.836 -3.163 -6.748 1.00 84.50 275 ALA A C 1
ATOM 2263 O O . ALA A 1 275 ? -37.918 -2.673 -7.063 1.00 84.50 275 ALA A O 1
ATOM 2264 N N . ILE A 1 276 ? -36.516 -3.432 -5.484 1.00 85.00 276 ILE A N 1
ATOM 2265 C CA . ILE A 1 276 ? -37.307 -2.971 -4.339 1.00 85.00 276 ILE A CA 1
ATOM 2266 C C . ILE A 1 276 ? -36.829 -1.567 -3.973 1.00 85.00 276 ILE A C 1
ATOM 2268 O O . ILE A 1 276 ? -35.634 -1.344 -3.778 1.00 85.00 276 ILE A O 1
ATOM 2272 N N . VAL A 1 277 ? -37.752 -0.618 -3.860 1.00 80.94 277 VAL A N 1
ATOM 2273 C CA . VAL A 1 277 ? -37.475 0.718 -3.335 1.00 80.94 277 VAL A CA 1
ATOM 2274 C C . VAL A 1 277 ? -37.624 0.684 -1.822 1.00 80.94 277 VAL A C 1
ATOM 2276 O O . VAL A 1 277 ? -38.717 0.492 -1.294 1.00 80.94 277 VAL A O 1
ATOM 2279 N N . TYR A 1 278 ? -36.522 0.913 -1.116 1.00 75.12 278 TYR A N 1
ATOM 2280 C CA . TYR A 1 278 ? -36.504 1.024 0.336 1.00 75.12 278 TYR A CA 1
ATOM 2281 C C . TYR A 1 278 ? -35.787 2.305 0.755 1.00 75.12 278 TYR A C 1
ATOM 2283 O O . TYR A 1 278 ? -34.625 2.520 0.415 1.00 75.12 278 TYR A O 1
ATOM 2291 N N . ARG A 1 279 ? -36.495 3.182 1.483 1.00 74.06 279 ARG A N 1
ATOM 2292 C CA . ARG A 1 279 ? -35.978 4.479 1.972 1.00 74.06 279 ARG A CA 1
ATOM 2293 C C . ARG A 1 279 ? -35.294 5.322 0.879 1.00 74.06 279 ARG A C 1
ATOM 2295 O O . ARG A 1 279 ? -34.243 5.911 1.107 1.00 74.06 279 ARG A O 1
ATOM 2302 N N . GLY A 1 280 ? -35.887 5.355 -0.318 1.00 71.94 280 GLY A N 1
ATOM 2303 C CA . GLY A 1 280 ? -35.367 6.116 -1.463 1.00 71.94 280 GLY A CA 1
ATOM 2304 C C . GLY A 1 280 ? -34.199 5.455 -2.206 1.00 71.94 280 GLY A C 1
ATOM 2305 O O . GLY A 1 280 ? -33.641 6.066 -3.113 1.00 71.94 280 GLY A O 1
ATOM 2306 N N . ILE A 1 281 ? -33.832 4.219 -1.855 1.00 72.75 281 ILE A N 1
ATOM 2307 C CA . ILE A 1 281 ? -32.798 3.433 -2.536 1.00 72.75 281 ILE A CA 1
ATOM 2308 C C . ILE A 1 281 ? -33.474 2.301 -3.308 1.00 72.75 281 ILE A C 1
ATOM 2310 O O . ILE A 1 281 ? -34.219 1.515 -2.727 1.00 72.75 281 ILE A O 1
ATOM 2314 N N . ALA A 1 282 ? -33.200 2.203 -4.609 1.00 77.44 282 ALA A N 1
ATOM 2315 C CA . ALA A 1 282 ? -33.604 1.062 -5.424 1.00 77.44 282 ALA A CA 1
ATOM 2316 C C . ALA A 1 282 ? -32.568 -0.065 -5.281 1.00 77.44 282 ALA A C 1
ATOM 2318 O O . ALA A 1 282 ? -31.407 0.103 -5.655 1.00 77.44 282 ALA A O 1
ATOM 2319 N N . ILE A 1 283 ? -32.985 -1.201 -4.726 1.00 80.00 283 ILE A N 1
ATOM 2320 C CA . ILE A 1 283 ? -32.163 -2.398 -4.524 1.00 80.00 283 ILE A CA 1
ATOM 2321 C C . ILE A 1 283 ? -32.566 -3.431 -5.585 1.00 80.00 283 ILE A C 1
ATOM 2323 O O . ILE A 1 283 ? -33.677 -3.960 -5.501 1.00 80.00 283 ILE A O 1
ATOM 2327 N N . PRO A 1 284 ? -31.721 -3.717 -6.594 1.00 82.88 284 PRO A N 1
ATOM 2328 C CA . PRO A 1 284 ? -32.036 -4.694 -7.634 1.00 82.88 284 PRO A CA 1
ATOM 2329 C C . PRO A 1 284 ? -32.263 -6.093 -7.055 1.00 82.88 284 PRO A C 1
ATOM 2331 O O . PRO A 1 284 ? -31.461 -6.568 -6.253 1.00 82.88 284 PRO A O 1
ATOM 2334 N N . ILE A 1 285 ? -33.335 -6.749 -7.495 1.00 82.69 285 ILE A N 1
ATOM 2335 C CA . ILE A 1 285 ? -33.729 -8.101 -7.067 1.00 82.69 285 ILE A CA 1
ATOM 2336 C C . ILE A 1 285 ? -33.673 -9.106 -8.219 1.00 82.69 285 ILE A C 1
ATOM 2338 O O . ILE A 1 285 ? -33.208 -10.224 -8.026 1.00 82.69 285 ILE A O 1
ATOM 2342 N N . VAL A 1 286 ? -34.072 -8.705 -9.431 1.00 83.94 286 VAL A N 1
ATOM 2343 C CA . VAL A 1 286 ? -34.033 -9.544 -10.640 1.00 83.94 286 VAL A CA 1
ATOM 2344 C C . VAL A 1 286 ? -33.606 -8.681 -11.822 1.00 83.94 286 VAL A C 1
ATOM 2346 O O . VAL A 1 286 ? -34.038 -7.536 -11.946 1.00 83.94 286 VAL A O 1
ATOM 2349 N N . TRP A 1 287 ? -32.757 -9.205 -12.709 1.00 90.12 287 TRP A N 1
ATOM 2350 C CA . TRP A 1 287 ? -32.338 -8.486 -13.914 1.00 90.12 287 TRP A CA 1
ATOM 2351 C C . TRP A 1 287 ? -32.182 -9.394 -15.134 1.00 90.12 287 TRP A C 1
ATOM 2353 O O . TRP A 1 287 ? -32.042 -10.613 -15.029 1.00 90.12 287 TRP A O 1
ATOM 2363 N N . THR A 1 288 ? -32.212 -8.784 -16.317 1.00 87.38 288 THR A N 1
ATOM 2364 C CA . THR A 1 288 ? -31.942 -9.439 -17.603 1.00 87.38 288 THR A CA 1
ATOM 2365 C C . THR A 1 288 ? -31.091 -8.541 -18.487 1.00 87.38 288 THR A C 1
ATOM 2367 O O . THR A 1 288 ? -31.273 -7.322 -18.518 1.00 87.38 288 THR A O 1
ATOM 2370 N N . LEU A 1 289 ? -30.156 -9.158 -19.210 1.00 88.38 289 LEU A N 1
ATOM 2371 C CA . LEU A 1 289 ? -29.378 -8.494 -20.247 1.00 88.38 289 LEU A CA 1
ATOM 2372 C C . LEU A 1 289 ? -30.194 -8.448 -21.539 1.00 88.38 289 LEU A C 1
ATOM 2374 O O . LEU A 1 289 ? -30.593 -9.485 -22.061 1.00 88.38 289 LEU A O 1
ATOM 2378 N N . LEU A 1 290 ? -30.430 -7.247 -22.055 1.00 85.38 290 LEU A N 1
ATOM 2379 C CA . LEU A 1 290 ? -31.113 -7.047 -23.326 1.00 85.38 290 LEU A CA 1
ATOM 2380 C C . LEU A 1 290 ? -30.083 -7.071 -24.454 1.00 85.38 290 LEU A C 1
ATOM 2382 O O . LEU A 1 290 ? -29.163 -6.251 -24.479 1.00 85.38 290 LEU A O 1
ATOM 2386 N N . ASN A 1 291 ? -30.263 -7.972 -25.419 1.00 81.19 291 ASN A N 1
ATOM 2387 C CA . ASN A 1 291 ? -29.395 -8.079 -26.594 1.00 81.19 291 ASN A CA 1
ATOM 2388 C C . ASN A 1 291 ? -29.774 -7.062 -27.689 1.00 81.19 291 ASN A C 1
ATOM 2390 O O . ASN A 1 291 ? -29.872 -7.390 -28.868 1.00 81.19 291 ASN A O 1
ATOM 2394 N N . LYS A 1 292 ? -30.068 -5.824 -27.285 1.00 79.94 292 LYS A N 1
ATOM 2395 C CA . LYS A 1 292 ? -30.433 -4.725 -28.182 1.00 79.94 292 LYS A CA 1
ATOM 2396 C C . LYS A 1 292 ? -30.053 -3.385 -27.575 1.00 79.94 292 LYS A C 1
ATOM 2398 O O . LYS A 1 292 ? -29.914 -3.264 -26.358 1.00 79.94 292 LYS A O 1
ATOM 2403 N N . ARG A 1 293 ? -29.913 -2.366 -28.422 1.00 71.25 293 ARG A N 1
ATOM 2404 C CA . ARG A 1 293 ? -29.708 -0.970 -28.016 1.00 71.25 293 ARG A CA 1
ATOM 2405 C C . ARG A 1 293 ? -31.056 -0.247 -27.982 1.00 71.25 293 ARG A C 1
ATOM 2407 O O . ARG A 1 293 ? -31.804 -0.338 -28.946 1.00 71.25 293 ARG A O 1
ATOM 2414 N N . GLY A 1 294 ? -31.355 0.478 -26.902 1.00 72.00 294 GLY A N 1
ATOM 2415 C CA . GLY A 1 294 ? -32.580 1.282 -26.784 1.00 72.00 294 GLY A CA 1
ATOM 2416 C C . GLY A 1 294 ? -33.439 0.935 -25.565 1.00 72.00 294 GLY A C 1
ATOM 2417 O O . GLY A 1 294 ? -32.940 0.443 -24.552 1.00 72.00 294 GLY A O 1
ATOM 2418 N N . ASN A 1 295 ? -34.731 1.260 -25.636 1.00 77.44 295 ASN A N 1
ATOM 2419 C CA . ASN A 1 295 ? -35.678 1.024 -24.545 1.00 77.44 295 ASN A CA 1
ATOM 2420 C C . ASN A 1 295 ? -36.079 -0.450 -24.441 1.00 77.44 295 ASN A C 1
ATOM 2422 O O . ASN A 1 295 ? -36.117 -1.163 -25.444 1.00 77.44 295 ASN A O 1
ATOM 2426 N N . SER A 1 296 ? -36.401 -0.882 -23.219 1.00 82.94 296 SER A N 1
ATOM 2427 C CA . SER A 1 296 ? -37.091 -2.152 -23.015 1.00 82.94 296 SER A CA 1
ATOM 2428 C C . SER A 1 296 ? -38.519 -2.059 -23.531 1.00 82.94 296 SER A C 1
ATOM 2430 O O . SER A 1 296 ? -39.173 -1.025 -23.351 1.00 82.94 296 SER A O 1
ATOM 2432 N N . ASP A 1 297 ? -38.996 -3.136 -24.141 1.00 86.38 297 ASP A N 1
ATOM 2433 C CA . ASP A 1 297 ? -40.388 -3.252 -24.565 1.00 86.38 297 ASP A CA 1
ATOM 2434 C C . ASP A 1 297 ? -41.265 -3.908 -23.488 1.00 86.38 297 ASP A C 1
ATOM 2436 O O . ASP A 1 297 ? -40.796 -4.388 -22.451 1.00 86.38 297 ASP A O 1
ATOM 2440 N N . THR A 1 298 ? -42.575 -3.885 -23.718 1.00 84.56 298 THR A N 1
ATOM 2441 C CA . THR A 1 298 ? -43.565 -4.409 -22.775 1.00 84.56 298 THR A CA 1
ATOM 2442 C C . THR A 1 298 ? -43.394 -5.910 -22.533 1.00 84.56 298 THR A C 1
ATOM 2444 O O . THR A 1 298 ? -43.561 -6.354 -21.400 1.00 84.56 298 THR A O 1
ATOM 2447 N N . LYS A 1 299 ? -43.006 -6.693 -23.551 1.00 87.75 299 LYS A N 1
ATOM 2448 C CA . LYS A 1 299 ? -42.821 -8.146 -23.409 1.00 87.75 299 LYS A CA 1
ATOM 2449 C C . LYS A 1 299 ? -41.618 -8.455 -22.523 1.00 87.75 299 LYS A C 1
ATOM 2451 O O . LYS A 1 299 ? -41.722 -9.285 -21.628 1.00 87.75 299 LYS A O 1
ATOM 2456 N N . GLU A 1 300 ? -40.513 -7.740 -22.711 1.00 86.06 300 GLU A N 1
ATOM 2457 C CA . GLU A 1 300 ? -39.307 -7.866 -21.886 1.00 86.06 300 GLU A CA 1
ATOM 2458 C C . GLU A 1 300 ? -39.563 -7.495 -20.421 1.00 86.06 300 GLU A C 1
ATOM 2460 O O . GLU A 1 300 ? -39.058 -8.156 -19.515 1.00 86.06 300 GLU A O 1
ATOM 2465 N N . ARG A 1 301 ? -40.371 -6.455 -20.174 1.00 85.69 301 ARG A N 1
ATOM 2466 C CA . ARG A 1 301 ? -40.761 -6.047 -18.814 1.00 85.69 301 ARG A CA 1
ATOM 2467 C C . ARG A 1 301 ? -41.646 -7.088 -18.134 1.00 85.69 301 ARG A C 1
ATOM 2469 O O . ARG A 1 301 ? -41.390 -7.423 -16.982 1.00 85.69 301 ARG A O 1
ATOM 2476 N N . ILE A 1 302 ? -42.643 -7.622 -18.845 1.00 85.12 302 ILE A N 1
ATOM 2477 C CA . ILE A 1 302 ? -43.523 -8.682 -18.330 1.00 85.12 302 ILE A CA 1
ATOM 2478 C C . ILE A 1 302 ? -42.714 -9.946 -18.027 1.00 85.12 302 ILE A C 1
ATOM 2480 O O . ILE A 1 302 ? -42.837 -10.493 -16.936 1.00 85.12 302 ILE A O 1
ATOM 2484 N N . ALA A 1 303 ? -41.836 -10.364 -18.943 1.00 84.88 303 AL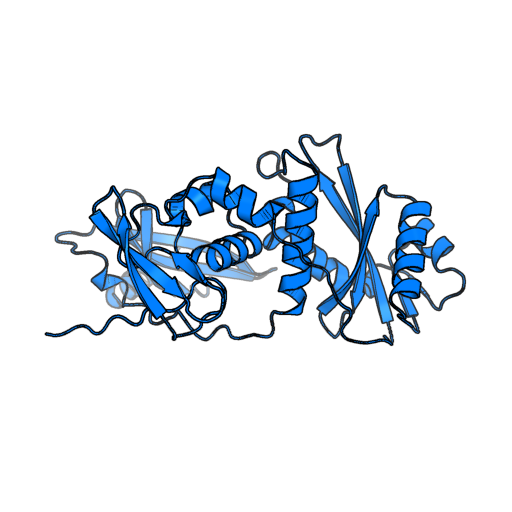A A N 1
ATOM 2485 C CA . ALA A 1 303 ? -40.992 -11.541 -18.755 1.00 84.88 303 ALA A CA 1
ATOM 2486 C C . ALA A 1 303 ? -40.053 -11.402 -17.545 1.00 84.88 303 ALA A C 1
ATOM 2488 O O . ALA A 1 303 ? -39.775 -12.386 -16.865 1.00 84.88 303 ALA A O 1
ATOM 2489 N N . LEU A 1 304 ? -39.571 -10.188 -17.250 1.00 83.31 304 LEU A N 1
ATOM 2490 C CA . LEU A 1 304 ? -38.756 -9.945 -16.061 1.00 83.31 304 LEU A CA 1
ATOM 2491 C C . LEU A 1 304 ? -39.577 -10.029 -14.768 1.00 83.31 304 LEU A C 1
ATOM 2493 O O . LEU A 1 304 ? -39.092 -10.604 -13.800 1.00 83.31 304 LEU A O 1
ATOM 2497 N N . ILE A 1 305 ? -40.800 -9.485 -14.760 1.00 84.56 305 ILE A N 1
ATOM 2498 C CA . ILE A 1 305 ? -41.706 -9.572 -13.604 1.00 84.56 305 ILE A CA 1
ATOM 2499 C C . ILE A 1 305 ? -42.112 -11.025 -13.344 1.00 84.56 305 ILE A C 1
ATOM 2501 O O . ILE A 1 305 ? -42.096 -11.444 -12.202 1.00 84.56 305 ILE A O 1
ATOM 2505 N N . GLN A 1 306 ? -42.416 -11.811 -14.380 1.00 81.69 306 GLN A N 1
ATOM 2506 C CA . GLN A 1 306 ? -42.803 -13.223 -14.230 1.00 81.69 306 GLN A CA 1
ATOM 2507 C C . GLN A 1 306 ? -41.695 -14.118 -13.653 1.00 81.69 306 GLN A C 1
ATOM 2509 O O . GLN A 1 306 ? -41.966 -15.245 -13.249 1.00 81.69 306 GLN A O 1
ATOM 2514 N N . ARG A 1 307 ? -40.443 -13.647 -13.654 1.00 74.69 307 ARG A N 1
ATOM 2515 C CA . ARG A 1 307 ? -39.300 -14.352 -13.059 1.00 74.69 307 ARG A CA 1
ATOM 2516 C C . ARG A 1 307 ? -39.079 -14.020 -11.581 1.00 74.69 307 ARG A C 1
ATOM 2518 O O . ARG A 1 307 ? -38.236 -14.674 -10.970 1.00 74.69 307 ARG A O 1
ATOM 2525 N N . PHE A 1 308 ? -39.735 -12.981 -11.067 1.00 69.50 308 PHE A N 1
ATOM 2526 C CA . PHE A 1 308 ? -39.718 -12.582 -9.662 1.00 69.50 308 PHE A CA 1
ATOM 2527 C C . PHE A 1 308 ? -40.890 -13.233 -8.930 1.00 69.50 308 PHE A C 1
ATOM 2529 O O . PHE A 1 308 ? -40.639 -13.765 -7.829 1.00 69.50 308 PHE A O 1
#

Radius of gyration: 25.91 Å; chains: 1; bounding box: 70×47×68 Å

Sequence (308 aa):
MRITLEIKCPTCLSDSIKKNGIKVDGKQNYQCKDCKRQFIGDHALSYLGCNSGITRKILQLMVRGSGIRDIAEVERISIGKVLRTLTESTYQIQPKQSHYESLEVDEFWTFVGNKNNKQWLIYAFHRETGEIVAYVWGKRDLATVQRLKTKLKQLGIHYTRIASDHWDSFITAFKNCKQSIGKFFTVGIEGNNCKIRHRIRRGFRRSRNFSKKIENHFKAFDLTFFTSIMASFNVSILFETPPIFNIFSFDKVQLTLDRTNWKWGKRDINILMLAIVYRGIAIPIVWTLLNKRGNSDTKERIALIQRF

Foldseek 3Di:
DDDDDQFADLPPRDSQKDFDDADPVRFTWIARPPPRDIDGGCVPDPAQLRHSCLLVVLLVCQQQAQDLVNSCVVSVHDSVSSLCSLLPDDFDDAAPDQEAAEKEKDKAWFAAQDPVRIKIKIFIARQVLRATHDMDIDDPALVRVLVRVVVCVVSNHYYQEYEYEPDVSNCVNQVVHHYDYHPVRNVRVVVVLVVSCNRHLCSPPDPPRHHNDPSSVVSSVSSNNRVSSVVVDDPPPDPPPDPPVVVDPDPDWDKDWDWDWDDDDPDIWIKIFIFTQDPNDTHTDWIDTDPDPDDDDPVNVVVRVVVD

pLDDT: mean 83.09, std 14.95, range [29.48, 97.12]